Protein AF-A0A940AGG3-F1 (afdb_monomer_lite)

Foldseek 3Di:
DDDDDDPVVPAPVDDPPVLCVQKDFDDPVLVVLLVVLVEEEPPPVSPLEIFGNDDQQDDSPQEHLEYEYHHHAEGGQHQDWQDDPPDIDTFYAENEYEYCEHEHGREAHYCADEHYFEYYHAHEYHENAPDDYDFLQDPLQFQEAAPPDDNVPGRWDQDPDDPSLQIDTDDDPDDVVLSCVSRPPSVDVVVNVVRVVVSHVVDHSYSRDGAYHYHPHYDYDHHYDPRSDHHYDPPPDD

Radius of gyration: 21.22 Å; chains: 1; bounding box: 52×38×60 Å

pLDDT: mean 85.89, std 15.55, range [26.59, 98.75]

Secondary structure (DSSP, 8-state):
-PPP--GGGG---S--GGGGTTEEEPPHHHHHHHHHTT-EESSTT-TTEEEE-STT-B-GGGEES-EEEEEEE---B-S-EEEETTEEEESEEES-EEEEEE--TT-EEEEES-EESEEE-TT-EEEEES-EE--TT--TT-S---TT--GGG---EE-S-SSSTTEE---TT--HHHHHHHHH-TT-HHHHHHHHHHHHHTS--SS---EEE-TT-EEEEES-B-S---B-------

Structure (mmCIF, N/CA/C/O backbone):
data_AF-A0A940AGG3-F1
#
_entry.id   AF-A0A940AGG3-F1
#
loop_
_atom_site.group_PDB
_atom_site.id
_atom_site.type_symbol
_atom_site.label_atom_id
_atom_site.label_alt_id
_atom_site.label_comp_id
_atom_site.label_asym_id
_atom_site.label_entity_id
_atom_site.label_seq_id
_atom_site.pdbx_PDB_ins_code
_atom_site.Cartn_x
_atom_site.Cartn_y
_atom_site.Cartn_z
_atom_site.occupancy
_atom_site.B_iso_or_equiv
_atom_site.auth_seq_id
_atom_site.auth_comp_id
_atom_site.auth_asym_id
_atom_site.auth_atom_id
_atom_site.pdbx_PDB_model_num
ATOM 1 N N . MET A 1 1 ? 23.875 -0.266 1.746 1.00 48.34 1 MET A N 1
ATOM 2 C CA . MET A 1 1 ? 24.500 0.706 2.671 1.00 48.34 1 MET A CA 1
ATOM 3 C C . MET A 1 1 ? 23.374 1.474 3.342 1.00 48.34 1 MET A C 1
ATOM 5 O O . MET A 1 1 ? 22.506 1.939 2.617 1.00 48.34 1 MET A O 1
ATOM 9 N N . VAL A 1 2 ? 23.331 1.537 4.676 1.00 59.72 2 VAL A N 1
ATOM 10 C CA . VAL A 1 2 ? 22.319 2.334 5.396 1.00 59.72 2 VAL A CA 1
ATOM 11 C C . VAL A 1 2 ? 22.693 3.806 5.241 1.00 59.72 2 VAL A C 1
ATOM 13 O O . VAL A 1 2 ? 23.825 4.174 5.557 1.00 59.72 2 VAL A O 1
ATOM 16 N N . LYS A 1 3 ? 21.784 4.621 4.705 1.00 71.38 3 LYS A N 1
ATOM 17 C CA . LYS A 1 3 ? 21.965 6.070 4.568 1.00 71.38 3 LYS A CA 1
ATOM 18 C C . LYS A 1 3 ? 21.291 6.773 5.746 1.00 71.38 3 LYS A C 1
ATOM 20 O O . LYS A 1 3 ? 20.269 6.303 6.237 1.00 71.38 3 LYS A O 1
ATOM 25 N N . ILE A 1 4 ? 21.895 7.861 6.215 1.00 72.12 4 ILE A N 1
ATOM 26 C CA . ILE A 1 4 ? 21.277 8.763 7.191 1.00 72.12 4 ILE A CA 1
ATOM 27 C C . ILE A 1 4 ? 20.653 9.886 6.379 1.00 72.12 4 ILE A C 1
ATOM 29 O O . ILE A 1 4 ? 21.368 10.579 5.658 1.00 72.12 4 ILE A O 1
ATOM 33 N N . GLU A 1 5 ? 19.343 10.037 6.483 1.00 61.88 5 GLU A N 1
ATOM 34 C CA . GLU A 1 5 ? 18.575 11.019 5.722 1.00 61.88 5 GLU A CA 1
ATOM 35 C C . GLU A 1 5 ? 17.645 11.767 6.680 1.00 61.88 5 GLU A C 1
ATOM 37 O O . GLU A 1 5 ? 17.280 11.246 7.742 1.00 61.88 5 GLU A O 1
ATOM 42 N N . SER A 1 6 ? 17.334 13.023 6.359 1.00 53.81 6 SER A N 1
ATOM 43 C CA . SER A 1 6 ? 16.432 13.833 7.173 1.00 53.81 6 SER A CA 1
ATOM 44 C C . SER A 1 6 ? 15.001 13.328 6.977 1.00 53.81 6 SER A C 1
ATOM 46 O O . SER A 1 6 ? 14.620 13.023 5.849 1.00 53.81 6 SER A O 1
ATOM 48 N N . PRO A 1 7 ? 14.150 13.287 8.019 1.00 53.78 7 PRO A N 1
ATOM 49 C CA . PRO A 1 7 ? 12.735 12.939 7.858 1.00 53.78 7 PRO A CA 1
ATOM 50 C C . PRO A 1 7 ? 11.991 13.799 6.819 1.00 53.78 7 PRO A C 1
ATOM 52 O O . PRO A 1 7 ? 11.007 13.350 6.241 1.00 53.78 7 PRO A O 1
ATOM 55 N N . VAL A 1 8 ? 12.480 15.018 6.567 1.00 53.69 8 VAL A N 1
ATOM 56 C CA . VAL A 1 8 ? 11.936 15.971 5.582 1.00 53.69 8 VAL A CA 1
ATOM 57 C C . VAL A 1 8 ? 12.214 15.538 4.135 1.00 53.69 8 VAL A C 1
ATOM 59 O O . VAL A 1 8 ? 11.496 15.928 3.227 1.00 53.69 8 VAL A O 1
ATOM 62 N N . ASP A 1 9 ? 13.214 14.685 3.901 1.00 43.78 9 ASP A N 1
ATOM 63 C CA . ASP A 1 9 ? 13.591 14.248 2.548 1.00 43.78 9 ASP A CA 1
ATOM 64 C C . ASP A 1 9 ? 12.554 13.282 1.928 1.00 43.78 9 ASP A C 1
ATOM 66 O O . ASP A 1 9 ? 12.602 12.987 0.734 1.00 43.78 9 ASP A O 1
ATOM 70 N N . TYR A 1 10 ? 11.591 12.813 2.734 1.00 47.50 10 TYR A N 1
ATOM 71 C CA . TYR A 1 10 ? 10.556 11.839 2.368 1.00 47.50 10 TYR A CA 1
ATOM 72 C C . TYR A 1 10 ? 9.123 12.347 2.542 1.00 47.50 10 TYR A C 1
ATOM 74 O O . TYR A 1 10 ? 8.176 11.591 2.302 1.00 47.50 10 TYR A O 1
ATOM 82 N N . THR A 1 11 ? 8.924 13.598 2.960 1.00 51.69 11 THR A N 1
ATOM 83 C CA . THR A 1 11 ? 7.578 14.162 3.012 1.00 51.69 11 THR A CA 1
ATOM 84 C C . THR A 1 11 ? 7.109 14.420 1.586 1.00 51.69 11 THR A C 1
ATOM 86 O O . THR A 1 11 ? 7.604 15.295 0.881 1.00 51.69 11 THR A O 1
ATOM 89 N N . LEU A 1 12 ? 6.145 13.622 1.121 1.00 54.00 12 LEU A N 1
ATOM 90 C CA . LEU A 1 12 ? 5.366 13.980 -0.057 1.00 54.00 12 LEU A CA 1
ATOM 91 C C . LEU A 1 12 ? 4.541 15.217 0.319 1.00 54.00 12 LEU A C 1
ATOM 93 O O . LEU A 1 12 ? 3.432 15.103 0.833 1.00 54.00 12 LEU A O 1
ATOM 97 N N . ASP A 1 13 ? 5.120 16.398 0.091 1.00 54.81 13 ASP A N 1
ATOM 98 C CA . ASP A 1 13 ? 4.584 17.696 0.526 1.00 54.81 13 ASP A CA 1
ATOM 99 C C . ASP A 1 13 ? 3.221 18.033 -0.102 1.00 54.81 13 ASP A C 1
ATOM 101 O O . ASP A 1 13 ? 2.522 18.942 0.348 1.00 54.81 13 ASP A O 1
ATOM 105 N N . VAL A 1 14 ? 2.813 17.305 -1.147 1.00 68.31 14 VAL A N 1
ATOM 106 C CA . VAL A 1 14 ? 1.545 17.533 -1.838 1.00 68.31 14 VAL A CA 1
ATOM 107 C C . VAL A 1 14 ? 0.818 16.214 -2.059 1.00 68.31 14 VAL A C 1
ATOM 109 O O . VAL A 1 14 ? 1.178 15.419 -2.925 1.00 68.31 14 VAL A O 1
ATOM 112 N N . ILE A 1 15 ? -0.264 16.016 -1.308 1.00 79.81 15 ILE A N 1
ATOM 113 C CA . ILE A 1 15 ? -1.224 14.941 -1.555 1.00 79.81 15 ILE A CA 1
ATOM 114 C C . ILE A 1 15 ? -1.936 15.236 -2.888 1.00 79.81 15 ILE A C 1
ATOM 116 O O . ILE A 1 15 ? -2.549 16.302 -3.023 1.00 79.81 15 ILE A O 1
ATOM 120 N N . PRO A 1 16 ? -1.891 14.328 -3.882 1.00 81.19 16 PRO A N 1
ATOM 121 C CA . PRO A 1 16 ? -2.610 14.516 -5.137 1.00 81.19 16 PRO A CA 1
ATOM 122 C C . PRO A 1 16 ? -4.106 14.767 -4.902 1.00 81.19 16 PRO A C 1
ATOM 124 O O . PRO A 1 16 ? -4.783 13.975 -4.243 1.00 81.19 16 PRO A O 1
ATOM 127 N N . LYS A 1 17 ? -4.638 15.858 -5.471 1.00 85.00 17 LYS A N 1
ATOM 128 C CA . LYS A 1 17 ? -6.032 16.300 -5.258 1.00 85.00 17 LYS A CA 1
ATOM 129 C C . LYS A 1 17 ? -7.072 15.247 -5.642 1.00 85.00 17 LYS A C 1
ATOM 131 O O . LYS A 1 17 ? -8.143 15.202 -5.044 1.00 85.00 17 LYS A O 1
ATOM 136 N N . ASP A 1 18 ? -6.758 14.394 -6.610 1.00 88.69 18 ASP A N 1
ATOM 137 C CA . ASP A 1 18 ? -7.665 13.334 -7.051 1.00 88.69 18 ASP A CA 1
ATOM 138 C C . ASP A 1 18 ? -7.877 12.255 -5.982 1.00 88.69 18 ASP A C 1
ATOM 140 O O . ASP A 1 18 ? -8.959 11.675 -5.910 1.00 88.69 18 ASP A O 1
ATOM 144 N N . LEU A 1 19 ? -6.891 12.021 -5.106 1.00 88.88 19 LEU A N 1
ATOM 145 C CA . LEU A 1 19 ? -6.974 10.998 -4.057 1.00 88.88 19 LEU A CA 1
ATOM 146 C C . LEU A 1 19 ? -7.888 11.407 -2.896 1.00 88.88 19 LEU A C 1
ATOM 148 O O . LEU A 1 19 ? -8.429 10.545 -2.211 1.00 88.88 19 LEU A O 1
ATOM 152 N N . ILE A 1 20 ? -8.079 12.710 -2.682 1.00 92.19 20 ILE A N 1
ATOM 153 C CA . ILE A 1 20 ? -8.927 13.253 -1.607 1.00 92.19 20 ILE A CA 1
ATOM 154 C C . ILE A 1 20 ? -10.359 13.554 -2.071 1.00 92.19 20 ILE A C 1
ATOM 156 O O . ILE A 1 20 ? -11.174 14.073 -1.310 1.00 92.19 20 ILE A O 1
ATOM 160 N N . LYS A 1 21 ? -10.699 13.235 -3.323 1.00 93.62 21 LYS A N 1
ATOM 161 C CA . LYS A 1 21 ? -12.061 13.401 -3.832 1.00 93.62 21 LYS A CA 1
ATOM 162 C C . LYS A 1 21 ? -13.007 12.428 -3.118 1.00 93.62 21 LYS A C 1
ATOM 164 O O . LYS A 1 21 ? -12.772 11.224 -3.123 1.00 93.62 21 LYS A O 1
ATOM 169 N N . GLY A 1 22 ? -14.092 12.945 -2.540 1.00 94.81 22 GLY A N 1
ATOM 170 C CA . GLY A 1 22 ? -15.015 12.135 -1.730 1.00 94.81 22 GLY A CA 1
ATOM 171 C C . GLY A 1 22 ? -14.444 11.761 -0.356 1.00 94.81 22 GLY A C 1
ATOM 172 O O . GLY A 1 22 ? -14.840 10.760 0.239 1.00 94.81 22 GLY A O 1
ATOM 173 N N . LYS A 1 23 ? -13.443 12.513 0.120 1.00 97.00 23 LYS A N 1
ATOM 174 C CA . LYS A 1 23 ? -12.808 12.311 1.421 1.00 97.00 23 LYS A CA 1
ATOM 175 C C . LYS A 1 23 ? -12.944 13.549 2.290 1.00 97.00 23 LYS A C 1
ATOM 177 O O . LYS A 1 23 ? -13.053 14.674 1.805 1.00 97.00 23 LYS A O 1
ATOM 182 N N . ARG A 1 24 ? -12.896 13.324 3.597 1.00 97.06 24 ARG A N 1
ATOM 183 C CA . ARG A 1 24 ? -12.911 14.355 4.635 1.00 97.06 24 ARG A CA 1
ATOM 184 C C . ARG A 1 24 ? -11.834 14.074 5.675 1.00 97.06 24 ARG A C 1
ATOM 186 O O . ARG A 1 24 ? -11.360 12.946 5.798 1.00 97.06 24 ARG A O 1
ATOM 193 N N . HIS A 1 25 ? -11.508 15.091 6.460 1.00 97.19 25 HIS A N 1
ATOM 194 C CA . HIS A 1 25 ? -10.709 14.911 7.666 1.00 97.19 25 HIS A CA 1
ATOM 195 C C . HIS A 1 25 ? -11.484 14.139 8.743 1.00 97.19 25 HIS A C 1
ATOM 197 O O . HIS A 1 25 ? -12.724 14.064 8.729 1.00 97.19 25 HIS A O 1
ATOM 203 N N . LEU A 1 26 ? -10.729 13.578 9.684 1.00 97.81 26 LEU A N 1
ATOM 204 C CA . LEU A 1 26 ? -11.269 12.998 10.907 1.00 97.81 26 LEU A CA 1
ATOM 205 C C . LEU A 1 26 ? -11.978 14.067 11.746 1.00 97.81 26 LEU A C 1
ATOM 207 O O . LEU A 1 26 ? -11.545 15.218 11.821 1.00 97.81 26 LEU A O 1
ATOM 211 N N . LYS A 1 27 ? -13.070 13.675 12.397 1.00 97.50 27 LYS A N 1
ATOM 212 C CA . LYS A 1 27 ? -13.740 14.502 13.404 1.00 97.50 27 LYS A CA 1
ATOM 213 C C . LYS A 1 27 ? -13.060 14.333 14.769 1.00 97.50 27 LYS A C 1
ATOM 215 O O . LYS A 1 27 ? -12.482 13.272 15.016 1.00 97.50 27 LYS A O 1
ATOM 220 N N . PRO A 1 28 ? -13.169 15.309 15.687 1.00 97.69 28 PRO A N 1
ATOM 221 C CA . PRO A 1 28 ? -12.569 15.207 17.019 1.00 97.69 28 PRO A CA 1
ATOM 222 C C . PRO A 1 28 ? -12.963 13.931 17.778 1.00 97.69 28 PRO A C 1
ATOM 224 O O . PRO A 1 28 ? -12.107 13.269 18.359 1.00 97.69 28 PRO A O 1
ATOM 227 N N . GLU A 1 29 ? -14.234 13.531 17.710 1.00 97.75 29 GLU A N 1
ATOM 228 C CA . GLU A 1 29 ? -14.730 12.305 18.341 1.00 97.75 29 GLU A CA 1
ATOM 229 C C . GLU A 1 29 ? -14.156 11.021 17.716 1.00 97.75 29 GLU A C 1
ATOM 231 O O . GLU A 1 29 ? -14.005 10.007 18.393 1.00 97.75 29 GLU A O 1
ATOM 236 N N . GLU A 1 30 ? -13.807 11.048 16.427 1.00 98.19 30 GLU A N 1
ATOM 237 C CA . GLU A 1 30 ? -13.198 9.908 15.737 1.00 98.19 30 GLU A CA 1
ATOM 238 C C . GLU A 1 30 ? -11.729 9.755 16.137 1.00 98.19 30 GLU A C 1
ATOM 240 O O . GLU A 1 30 ? -11.271 8.632 16.349 1.00 98.19 30 GLU A O 1
ATOM 245 N N . ILE A 1 31 ? -11.016 10.876 16.296 1.00 98.31 31 ILE A N 1
ATOM 246 C CA . ILE A 1 31 ? -9.630 10.909 16.784 1.00 98.31 31 ILE A CA 1
ATOM 247 C C . ILE A 1 31 ? -9.557 10.324 18.198 1.00 98.31 31 ILE A C 1
ATOM 249 O O . ILE A 1 31 ? -8.748 9.430 18.439 1.00 98.31 31 ILE A O 1
ATOM 253 N N . GLU A 1 32 ? -10.455 10.730 19.102 1.00 98.31 32 GLU A N 1
ATOM 254 C CA . GLU A 1 32 ? -10.499 10.201 20.474 1.00 98.31 32 GLU A CA 1
ATOM 255 C C . GLU A 1 32 ? -10.666 8.669 20.493 1.00 98.31 32 GLU A C 1
ATOM 257 O O . GLU A 1 32 ? -9.999 7.961 21.254 1.00 98.31 32 GLU A O 1
ATOM 262 N N . VAL A 1 33 ? -11.521 8.122 19.618 1.00 98.62 33 VAL A N 1
ATOM 263 C CA . VAL A 1 33 ? -11.691 6.666 19.481 1.00 98.62 33 VAL A CA 1
ATOM 264 C C . VAL A 1 33 ? -10.410 6.002 18.971 1.00 98.62 33 VAL A C 1
ATOM 266 O O . VAL A 1 33 ? -10.027 4.950 19.489 1.00 98.62 33 VAL A O 1
ATOM 269 N N . LEU A 1 34 ? -9.736 6.592 17.980 1.00 98.62 34 LEU A N 1
ATOM 270 C CA . LEU A 1 34 ? -8.487 6.051 17.441 1.00 98.62 34 LEU A CA 1
ATOM 271 C C . LEU A 1 34 ? -7.379 6.026 18.501 1.00 98.62 34 LEU A C 1
ATOM 273 O O . LEU A 1 34 ? -6.717 4.995 18.648 1.00 98.62 34 LEU A O 1
ATOM 277 N N . GLU A 1 35 ? -7.214 7.099 19.268 1.00 98.12 35 GLU A N 1
ATOM 278 C CA . GLU A 1 35 ? -6.235 7.186 20.358 1.00 98.12 35 GLU A CA 1
ATOM 279 C C . GLU A 1 35 ? -6.548 6.182 21.475 1.00 98.12 35 GLU A C 1
ATOM 281 O O . GLU A 1 35 ? -5.672 5.433 21.915 1.00 98.12 35 GLU A O 1
ATOM 286 N N . LYS A 1 36 ? -7.821 6.072 21.879 1.00 98.50 36 LYS A N 1
ATOM 287 C CA . LYS A 1 36 ? -8.273 5.080 22.869 1.00 98.50 36 LYS A CA 1
ATOM 288 C C . LYS A 1 36 ? -8.032 3.639 22.411 1.00 98.50 36 LYS A C 1
ATOM 290 O O . LYS A 1 36 ? -7.738 2.773 23.236 1.00 98.50 36 LYS A O 1
ATOM 295 N N . ASN A 1 37 ? -8.115 3.383 21.107 1.00 98.44 37 ASN A N 1
ATOM 296 C CA . ASN A 1 37 ? -7.785 2.095 20.492 1.00 98.44 37 ASN A CA 1
ATOM 297 C C . ASN A 1 37 ? -6.267 1.875 20.316 1.00 98.44 37 ASN A C 1
ATOM 299 O O . ASN A 1 37 ? -5.848 0.931 19.635 1.00 98.44 37 ASN A O 1
ATOM 303 N N . LEU A 1 38 ? -5.438 2.715 20.947 1.00 98.50 38 LEU A N 1
ATOM 304 C CA . LEU A 1 38 ? -3.977 2.633 20.968 1.00 98.50 38 LEU A CA 1
ATOM 305 C C . LEU A 1 38 ? -3.352 2.775 19.578 1.00 98.50 38 LEU A C 1
ATOM 307 O O . LEU A 1 38 ? -2.324 2.159 19.277 1.00 98.50 38 LEU A O 1
ATOM 311 N N . ASN A 1 39 ? -3.987 3.575 18.723 1.00 98.44 39 ASN A N 1
ATOM 312 C CA . ASN A 1 39 ? -3.385 4.003 17.472 1.00 98.44 39 ASN A CA 1
ATOM 313 C C . ASN A 1 39 ? -2.536 5.255 17.684 1.00 98.44 39 ASN A C 1
ATOM 315 O O . ASN A 1 39 ? -2.831 6.076 18.548 1.00 98.44 39 ASN A O 1
ATOM 319 N N . HIS A 1 40 ? -1.500 5.394 16.866 1.00 97.25 40 HIS A N 1
ATOM 320 C CA . HIS A 1 40 ? -0.591 6.532 16.893 1.00 97.25 40 HIS A CA 1
ATOM 321 C C . HIS A 1 40 ? -0.401 7.061 15.475 1.00 97.25 40 HIS A C 1
ATOM 323 O O . HIS A 1 40 ? -0.317 6.276 14.529 1.00 97.25 40 HIS A O 1
ATOM 329 N N . ASN A 1 41 ? -0.284 8.374 15.345 1.00 96.00 41 ASN A N 1
ATOM 330 C CA . ASN A 1 41 ? 0.032 9.055 14.098 1.00 96.00 41 ASN A CA 1
ATOM 331 C C . ASN A 1 41 ? 1.273 9.927 14.304 1.00 96.00 41 ASN A C 1
ATOM 333 O O . ASN A 1 41 ? 1.460 10.472 15.393 1.00 96.00 41 ASN A O 1
ATOM 337 N N . ASP A 1 42 ? 2.135 10.018 13.296 1.00 92.62 42 ASP A N 1
ATOM 338 C CA . ASP A 1 42 ? 3.333 10.862 13.346 1.00 92.62 42 ASP A CA 1
ATOM 339 C C . ASP A 1 42 ? 2.992 12.359 13.347 1.00 92.62 42 ASP A C 1
ATOM 341 O O . ASP A 1 42 ? 3.640 13.136 14.047 1.00 92.62 42 ASP A O 1
ATOM 345 N N . ASP A 1 43 ? 1.947 12.745 12.616 1.00 90.94 43 ASP A N 1
ATOM 346 C CA . ASP A 1 43 ? 1.326 14.058 12.669 1.00 90.94 43 ASP A CA 1
ATOM 347 C C . ASP A 1 43 ? 0.360 14.122 13.869 1.00 90.94 43 ASP A C 1
ATOM 349 O O . ASP A 1 43 ? -0.736 13.544 13.824 1.00 90.94 43 ASP A O 1
ATOM 353 N N . PRO A 1 44 ? 0.708 14.860 14.941 1.00 89.44 44 PRO A N 1
ATOM 354 C CA . PRO A 1 44 ? -0.136 14.963 16.128 1.00 89.44 44 PRO A CA 1
ATOM 355 C C . PRO A 1 44 ? -1.467 15.675 15.850 1.00 89.44 44 PRO A C 1
ATOM 357 O O . PRO A 1 44 ? -2.378 15.611 16.670 1.00 89.44 44 PRO A O 1
ATOM 360 N N . THR A 1 45 ? -1.593 16.369 14.714 1.00 92.25 45 THR A N 1
ATOM 361 C CA . THR A 1 45 ? -2.822 17.065 14.318 1.00 92.25 45 THR A CA 1
ATOM 362 C C . THR A 1 45 ? -3.777 16.196 13.504 1.00 92.25 45 THR A C 1
ATOM 364 O O . THR A 1 45 ? -4.908 16.618 13.275 1.00 92.25 45 THR A O 1
ATOM 367 N N . TRP A 1 46 ? -3.351 14.997 13.079 1.00 95.38 46 TRP A N 1
ATOM 368 C CA . TRP A 1 46 ? -4.125 14.086 12.221 1.00 95.38 46 TRP A CA 1
ATOM 369 C C . TRP A 1 46 ? -4.572 14.689 10.874 1.00 95.38 46 TRP A C 1
ATOM 371 O O . TRP A 1 46 ? -5.453 14.147 10.201 1.00 95.38 46 TRP A O 1
ATOM 381 N N . ASN A 1 47 ? -3.955 15.790 10.433 1.00 93.25 47 ASN A N 1
ATOM 382 C CA . ASN A 1 47 ? -4.324 16.474 9.191 1.00 93.25 47 ASN A CA 1
ATOM 383 C C . ASN A 1 47 ? -3.917 15.684 7.939 1.00 93.25 47 ASN A C 1
ATOM 385 O O . ASN A 1 47 ? -4.512 15.852 6.876 1.00 93.25 47 ASN A O 1
ATOM 389 N N . ASN A 1 48 ? -2.936 14.796 8.076 1.00 92.69 48 ASN A N 1
ATOM 390 C CA . ASN A 1 48 ? -2.515 13.823 7.072 1.00 92.69 48 ASN A CA 1
ATOM 391 C C . ASN A 1 48 ? -3.493 12.641 6.875 1.00 92.69 48 ASN A C 1
ATOM 393 O O . ASN A 1 48 ? -3.261 11.814 5.989 1.00 92.69 48 ASN A O 1
ATOM 397 N N . PHE A 1 49 ? -4.561 12.538 7.676 1.00 96.31 49 PHE A N 1
ATOM 398 C CA . PHE A 1 49 ? -5.468 11.392 7.697 1.00 96.31 49 PHE A CA 1
ATOM 399 C C . PHE A 1 49 ? -6.844 11.741 7.109 1.00 96.31 49 PHE A C 1
ATOM 401 O O . PHE A 1 49 ? -7.587 12.577 7.628 1.00 96.31 49 PHE A O 1
ATOM 408 N N . PHE A 1 50 ? -7.207 11.048 6.034 1.00 97.69 50 PHE A N 1
ATOM 409 C CA . PHE A 1 50 ? -8.433 11.256 5.274 1.00 97.69 50 PHE A CA 1
ATOM 410 C C . PHE A 1 50 ? -9.278 9.990 5.265 1.00 97.69 50 PHE A C 1
ATOM 412 O O . PHE A 1 50 ? -8.782 8.881 5.057 1.00 97.69 50 PHE A O 1
ATOM 419 N N . VAL A 1 51 ? -10.579 10.165 5.454 1.00 98.25 51 VAL A N 1
ATOM 420 C CA . VAL A 1 51 ? -11.560 9.079 5.510 1.00 98.25 51 VAL A CA 1
ATOM 421 C C . VAL A 1 51 ? -12.717 9.357 4.569 1.00 98.25 51 VAL A C 1
ATOM 423 O O . VAL A 1 51 ? -12.887 10.475 4.082 1.00 98.25 51 VAL A O 1
ATOM 426 N N . ASP A 1 52 ? -13.511 8.327 4.300 1.00 97.81 52 ASP A N 1
ATOM 427 C CA . ASP A 1 52 ? -14.693 8.430 3.454 1.00 97.81 52 ASP A CA 1
ATOM 428 C C . ASP A 1 52 ? -15.687 9.497 3.953 1.00 97.81 52 ASP A C 1
ATOM 430 O O . ASP A 1 52 ? -15.985 9.580 5.151 1.00 97.81 52 ASP A O 1
ATOM 434 N N . ASP A 1 53 ? -16.183 10.338 3.039 1.00 97.00 53 ASP A N 1
ATOM 435 C CA . ASP A 1 53 ? -17.114 11.425 3.367 1.00 97.00 53 ASP A CA 1
ATOM 436 C C . ASP A 1 53 ? -18.583 10.986 3.455 1.00 97.00 53 ASP A C 1
ATOM 438 O O . ASP A 1 53 ? -19.416 11.741 3.965 1.00 97.00 53 ASP A O 1
ATOM 442 N N . SER A 1 54 ? -18.899 9.761 3.019 1.00 95.94 54 SER A N 1
ATOM 443 C CA . SER A 1 54 ? -20.264 9.248 3.019 1.00 95.94 54 SER A CA 1
ATOM 444 C C . SER A 1 54 ? -20.789 8.950 4.426 1.00 95.94 54 SER A C 1
ATOM 446 O O . SER A 1 54 ? -20.047 8.686 5.381 1.00 95.94 54 SER A O 1
ATOM 448 N N . GLU A 1 55 ? -22.115 8.977 4.565 1.00 92.25 55 GLU A N 1
ATOM 449 C CA . GLU A 1 55 ? -22.781 8.626 5.814 1.00 92.25 55 GLU A CA 1
ATOM 450 C C . GLU A 1 55 ? -22.470 7.169 6.196 1.00 92.25 55 GLU A C 1
ATOM 452 O O . GLU A 1 55 ? -22.646 6.249 5.397 1.00 92.25 55 GLU A O 1
ATOM 457 N N . ASN A 1 56 ? -22.000 6.952 7.429 1.00 90.25 56 ASN A N 1
ATOM 458 C CA . ASN A 1 56 ? -21.538 5.646 7.920 1.00 90.25 56 ASN A CA 1
ATOM 459 C C . ASN A 1 56 ? -20.412 5.014 7.071 1.00 90.25 56 ASN A C 1
ATOM 461 O O . ASN A 1 56 ? -20.228 3.793 7.095 1.00 90.25 56 ASN A O 1
ATOM 465 N N . GLY A 1 57 ? -19.659 5.825 6.318 1.00 95.06 57 GLY A N 1
ATOM 466 C CA . GLY A 1 57 ? -18.515 5.373 5.525 1.00 95.06 57 GLY A CA 1
ATOM 467 C C . GLY A 1 57 ? -17.286 5.021 6.366 1.00 95.06 57 GLY A C 1
ATOM 468 O O . GLY A 1 57 ? -16.438 4.255 5.916 1.00 95.06 57 GLY A O 1
ATOM 469 N N . PHE A 1 58 ? -17.190 5.529 7.596 1.00 98.25 58 PHE A N 1
ATOM 470 C CA . PHE A 1 58 ? -16.027 5.344 8.458 1.00 98.25 58 PHE A CA 1
ATOM 471 C C . PHE A 1 58 ? -16.424 4.990 9.895 1.00 98.25 58 PHE A C 1
ATOM 473 O O . PHE A 1 58 ? -17.112 5.757 10.566 1.00 98.25 58 PHE A O 1
ATOM 480 N N . ASP A 1 59 ? -15.958 3.831 10.359 1.00 98.19 59 ASP A N 1
ATOM 481 C CA . ASP A 1 59 ? -16.081 3.358 11.737 1.00 98.19 59 ASP A CA 1
ATOM 482 C C . ASP A 1 59 ? -14.682 3.255 12.389 1.00 98.19 59 ASP A C 1
ATOM 484 O O . ASP A 1 59 ? -13.963 2.269 12.169 1.00 98.19 59 ASP A O 1
ATOM 488 N N . PRO A 1 60 ? -14.270 4.241 13.215 1.00 98.12 60 PRO A N 1
ATOM 489 C CA . PRO A 1 60 ? -12.956 4.236 13.865 1.00 98.12 60 PRO A CA 1
ATOM 490 C C . PRO A 1 60 ? -12.796 3.101 14.889 1.00 98.12 60 PRO A C 1
ATOM 492 O O . PRO A 1 60 ? -11.671 2.743 15.245 1.00 98.12 60 PRO A O 1
ATOM 495 N N . SER A 1 61 ? -13.893 2.470 15.337 1.00 98.25 61 SER A N 1
ATOM 496 C CA . SER A 1 61 ? -13.842 1.339 16.271 1.00 98.25 61 SER A CA 1
ATOM 497 C C . SER A 1 61 ? -13.238 0.072 15.660 1.00 98.25 61 SER A C 1
ATOM 499 O O . SER A 1 61 ? -13.008 -0.906 16.371 1.00 98.25 61 SER A O 1
ATOM 501 N N . LEU A 1 62 ? -12.957 0.068 14.355 1.00 98.56 62 LEU A N 1
ATOM 502 C CA . LEU A 1 62 ? -12.354 -1.054 13.635 1.00 98.56 62 LEU A CA 1
ATOM 503 C C . LEU A 1 62 ? -10.841 -0.903 13.439 1.00 98.56 62 LEU A C 1
ATOM 505 O O . LEU A 1 62 ? -10.207 -1.800 12.877 1.00 98.56 62 LEU A O 1
ATOM 509 N N . ILE A 1 63 ? -10.248 0.188 13.934 1.00 98.62 63 ILE A N 1
ATOM 510 C CA . ILE A 1 63 ? -8.816 0.471 13.821 1.00 98.62 63 ILE A CA 1
ATOM 511 C C . ILE A 1 63 ? -8.162 0.389 15.204 1.00 98.62 63 ILE A C 1
ATOM 513 O O . ILE A 1 63 ? -8.560 1.116 16.111 1.00 98.62 63 ILE A O 1
ATOM 517 N N . HIS A 1 64 ? -7.182 -0.505 15.385 1.00 98.62 64 HIS A N 1
ATOM 518 C CA . HIS A 1 64 ? -6.546 -0.768 16.691 1.00 98.62 64 HIS A CA 1
ATOM 519 C C . HIS A 1 64 ? -5.042 -1.008 16.602 1.00 98.62 64 HIS A C 1
ATOM 521 O O . HIS A 1 64 ? -4.574 -1.698 15.690 1.00 98.62 64 HIS A O 1
ATOM 527 N N . PHE A 1 65 ? -4.301 -0.581 17.628 1.00 98.56 65 PHE A N 1
ATOM 528 C CA . PHE A 1 65 ? -2.875 -0.884 17.810 1.00 98.56 65 PHE A CA 1
ATOM 529 C C . PHE A 1 65 ? -2.015 -0.602 16.567 1.00 98.56 65 PHE A C 1
ATOM 531 O O . PHE A 1 65 ? -1.126 -1.391 16.244 1.00 98.56 65 PHE A O 1
ATOM 538 N N . SER A 1 66 ? -2.327 0.447 15.812 1.00 98.56 66 SER A N 1
ATOM 539 C CA . SER A 1 66 ? -1.681 0.729 14.528 1.00 98.56 66 SER A CA 1
ATOM 540 C C . SER A 1 66 ? -0.914 2.047 14.552 1.00 98.56 66 SER A C 1
ATOM 542 O O . SER A 1 66 ? -1.212 2.937 15.345 1.00 98.56 66 SER A O 1
ATOM 544 N N . PHE A 1 67 ? 0.101 2.142 13.700 1.00 98.44 67 PHE A N 1
ATOM 545 C CA . PHE A 1 67 ? 0.969 3.310 13.579 1.00 98.44 67 PHE A CA 1
ATOM 546 C C . PHE A 1 67 ? 0.846 3.884 12.174 1.00 98.44 67 PHE A C 1
ATOM 548 O O . PHE A 1 67 ? 0.924 3.136 11.199 1.00 98.44 67 PHE A O 1
ATOM 555 N N . PHE A 1 68 ? 0.674 5.194 12.085 1.00 97.69 68 PHE A N 1
ATOM 556 C CA . PHE A 1 68 ? 0.441 5.916 10.844 1.00 97.69 68 PHE A CA 1
ATOM 557 C C . PHE A 1 68 ? 1.541 6.950 10.611 1.00 97.69 68 PHE A C 1
ATOM 559 O O . PHE A 1 68 ? 1.994 7.588 11.564 1.00 97.69 68 PHE A O 1
ATOM 566 N N . SER A 1 69 ? 1.993 7.068 9.362 1.00 93.56 69 SER A N 1
ATOM 567 C CA . SER A 1 69 ? 2.935 8.104 8.940 1.00 93.56 69 SER A CA 1
ATOM 568 C C . SER A 1 69 ? 2.722 8.572 7.503 1.00 93.56 69 SER A C 1
ATOM 570 O O . SER A 1 69 ? 2.139 7.854 6.686 1.00 93.56 69 SER A O 1
ATOM 572 N N . GLY A 1 70 ? 3.199 9.773 7.169 1.00 90.31 70 GLY A N 1
ATOM 573 C CA . GLY A 1 70 ? 2.922 10.371 5.854 1.00 90.31 70 GLY A CA 1
ATOM 574 C C . GLY A 1 70 ? 1.415 10.558 5.635 1.00 90.31 70 GLY A C 1
ATOM 575 O O . GLY A 1 70 ? 0.678 10.686 6.603 1.00 90.31 70 GLY A O 1
ATOM 576 N N . PHE A 1 71 ? 0.910 10.574 4.399 1.00 92.19 71 PHE A N 1
ATOM 577 C CA . PHE A 1 71 ? -0.548 10.667 4.194 1.00 92.19 71 PHE A CA 1
ATOM 578 C C . PHE A 1 71 ? -1.229 9.295 4.297 1.00 92.19 71 PHE A C 1
ATOM 580 O O . PHE A 1 71 ? -0.729 8.287 3.790 1.00 92.19 71 PHE A O 1
ATOM 587 N N . ILE A 1 72 ? -2.416 9.273 4.900 1.00 96.88 72 ILE A N 1
ATOM 588 C CA . ILE A 1 72 ? -3.263 8.087 5.025 1.00 96.88 72 ILE A CA 1
ATOM 589 C C . ILE A 1 72 ? -4.636 8.422 4.461 1.00 96.88 72 ILE A C 1
ATOM 591 O O . ILE A 1 72 ? -5.317 9.308 4.964 1.00 96.88 72 ILE A O 1
ATOM 595 N N . ILE A 1 73 ? -5.054 7.719 3.413 1.00 97.75 73 ILE A N 1
ATOM 596 C CA . ILE A 1 73 ? -6.339 7.956 2.752 1.00 97.75 73 ILE A CA 1
ATOM 597 C C . ILE A 1 73 ? -7.112 6.648 2.717 1.00 97.75 73 ILE A C 1
ATOM 599 O O . ILE A 1 73 ? -6.748 5.712 2.007 1.00 97.75 73 ILE A O 1
ATOM 603 N N . LEU A 1 74 ? -8.185 6.570 3.492 1.00 98.19 74 LEU A N 1
ATOM 604 C CA . LEU A 1 74 ? -8.954 5.344 3.640 1.00 98.19 74 LEU A CA 1
ATOM 605 C C . LEU A 1 74 ? -10.246 5.387 2.821 1.00 98.19 74 LEU A C 1
ATOM 607 O O . LEU A 1 74 ? -10.980 6.382 2.785 1.00 98.19 74 LEU A O 1
ATOM 611 N N . GLY A 1 75 ? -10.531 4.263 2.171 1.00 97.94 75 GLY A N 1
ATOM 612 C CA . GLY A 1 75 ? -11.857 3.912 1.675 1.00 97.94 75 GLY A CA 1
ATOM 613 C C . GLY A 1 75 ? -12.841 3.668 2.816 1.00 97.94 75 GLY A C 1
ATOM 614 O O . GLY A 1 75 ? -12.574 3.978 3.982 1.00 97.94 75 GLY A O 1
ATOM 615 N N . LYS A 1 76 ? -13.989 3.079 2.493 1.00 98.31 76 LYS A N 1
ATOM 616 C CA . LYS A 1 76 ? -14.987 2.749 3.509 1.00 98.31 76 LYS A CA 1
ATOM 617 C C . LYS A 1 76 ? -14.458 1.734 4.512 1.00 98.31 76 LYS A C 1
ATOM 619 O O . LYS A 1 76 ? -13.965 0.668 4.140 1.00 98.31 76 LYS A O 1
ATOM 624 N N . ILE A 1 77 ? -14.647 2.030 5.792 1.00 97.62 77 ILE A N 1
ATOM 625 C CA . ILE A 1 77 ? -14.367 1.123 6.904 1.00 97.62 77 ILE A CA 1
ATOM 626 C C . ILE A 1 77 ? -15.669 0.895 7.653 1.00 97.62 77 ILE A C 1
ATOM 628 O O . ILE A 1 77 ? -16.191 1.788 8.310 1.00 97.62 77 ILE A O 1
ATOM 632 N N . GLN A 1 78 ? -16.197 -0.318 7.518 1.00 97.25 78 GLN A N 1
ATOM 633 C CA . GLN A 1 78 ? -17.487 -0.722 8.064 1.00 97.25 78 GLN A CA 1
ATOM 634 C C . GLN A 1 78 ? -17.372 -2.103 8.695 1.00 97.25 78 GLN A C 1
ATOM 636 O O . GLN A 1 78 ? -16.531 -2.913 8.297 1.00 97.25 78 GLN A O 1
ATOM 641 N N . LYS A 1 79 ? -18.246 -2.387 9.663 1.00 96.50 79 LYS A N 1
ATOM 642 C CA . LYS A 1 79 ? -18.241 -3.636 10.427 1.00 96.50 79 LYS A CA 1
ATOM 643 C C . LYS A 1 79 ? -18.773 -4.802 9.591 1.00 96.50 79 LYS A C 1
ATOM 645 O O . LYS A 1 79 ? -19.908 -5.245 9.741 1.00 96.50 79 LYS A O 1
ATOM 650 N N . LEU A 1 80 ? -17.923 -5.288 8.697 1.00 96.31 80 LEU A N 1
ATOM 651 C CA . LEU A 1 80 ? -18.154 -6.416 7.805 1.00 96.31 80 LEU A CA 1
ATOM 652 C C . LEU A 1 80 ? -17.021 -7.432 7.952 1.00 96.31 80 LEU A C 1
ATOM 654 O O . LEU A 1 80 ? -15.971 -7.142 8.521 1.00 96.31 80 LEU A O 1
ATOM 658 N N . VAL A 1 81 ? -17.242 -8.644 7.448 1.00 96.62 81 VAL A N 1
ATOM 659 C CA . VAL A 1 81 ? -16.248 -9.721 7.456 1.00 96.62 81 VAL A CA 1
ATOM 660 C C . VAL A 1 81 ? -15.945 -10.115 6.020 1.00 96.62 81 VAL A C 1
ATOM 662 O O . VAL A 1 81 ? -16.843 -10.550 5.299 1.00 96.62 81 VAL A O 1
ATOM 665 N N . LEU A 1 82 ? -14.678 -10.023 5.622 1.00 94.19 82 LEU A N 1
ATOM 666 C CA . LEU A 1 82 ? -14.207 -10.631 4.385 1.00 94.19 82 LEU A CA 1
ATOM 667 C C . LEU A 1 82 ? -13.862 -12.099 4.620 1.00 94.19 82 LEU A C 1
ATOM 669 O O . LEU A 1 82 ? -13.302 -12.482 5.653 1.00 94.19 82 LEU A O 1
ATOM 673 N N . ARG A 1 83 ? -14.186 -12.928 3.627 1.00 91.94 83 ARG A N 1
ATOM 674 C CA . ARG A 1 83 ? -13.901 -14.360 3.636 1.00 91.94 83 ARG A CA 1
ATOM 675 C C . ARG A 1 83 ? -13.073 -14.746 2.418 1.00 91.94 83 ARG A C 1
ATOM 677 O O . ARG A 1 83 ? -13.472 -14.481 1.290 1.00 91.94 83 ARG A O 1
ATOM 684 N N . TYR A 1 84 ? -11.984 -15.468 2.658 1.00 87.31 84 TYR A N 1
ATOM 685 C CA . TYR A 1 84 ? -11.201 -16.142 1.627 1.00 87.31 84 TYR A CA 1
ATOM 686 C C . TYR A 1 84 ? -10.926 -17.587 2.049 1.00 87.31 84 TYR A C 1
ATOM 688 O O . TYR A 1 84 ? -10.161 -17.840 2.983 1.00 87.31 84 TYR A O 1
ATOM 696 N N . ASN A 1 85 ? -11.564 -18.545 1.372 1.00 88.94 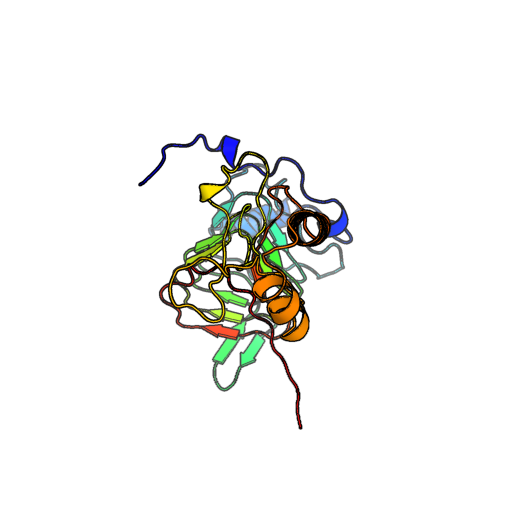85 ASN A N 1
ATOM 697 C CA . ASN A 1 85 ? -11.640 -19.946 1.803 1.00 88.94 85 ASN A CA 1
ATOM 698 C C . ASN A 1 85 ? -12.160 -20.037 3.252 1.00 88.94 85 ASN A C 1
ATOM 700 O O . ASN A 1 85 ? -13.267 -19.570 3.536 1.00 88.94 85 ASN A O 1
ATOM 704 N N . ASP A 1 86 ? -11.371 -20.589 4.172 1.00 88.12 86 ASP A N 1
ATOM 705 C CA . ASP A 1 86 ? -11.720 -20.703 5.594 1.00 88.12 86 ASP A CA 1
ATOM 706 C C . ASP A 1 86 ? -11.238 -19.515 6.439 1.00 88.12 86 ASP A C 1
ATOM 708 O O . ASP A 1 86 ? -11.613 -19.385 7.604 1.00 88.12 86 ASP A O 1
ATOM 712 N N . LEU A 1 87 ? -10.449 -18.606 5.855 1.00 85.38 87 LEU A N 1
ATOM 713 C CA . LEU A 1 87 ? -10.027 -17.378 6.519 1.00 85.38 87 LEU A CA 1
ATOM 714 C C . LEU A 1 87 ? -11.194 -16.388 6.537 1.00 85.38 87 LEU A C 1
ATOM 716 O O . LEU A 1 87 ? -11.696 -15.997 5.484 1.00 85.38 87 LEU A O 1
ATOM 720 N N . LYS A 1 88 ? -11.599 -15.966 7.735 1.00 94.69 88 LYS A N 1
ATOM 721 C CA . LYS A 1 88 ? -12.608 -14.928 7.966 1.00 94.69 88 LYS A CA 1
ATOM 722 C C . LYS A 1 88 ? -11.993 -13.827 8.814 1.00 94.69 88 LYS A C 1
ATOM 724 O O . LYS A 1 88 ? -11.494 -14.105 9.904 1.00 94.69 88 LYS A O 1
ATOM 729 N N . LEU A 1 89 ? -12.011 -12.598 8.316 1.00 95.88 89 LEU A N 1
ATOM 730 C CA . LEU A 1 89 ? -11.428 -11.446 8.995 1.00 95.88 89 LEU A CA 1
ATOM 731 C C . LEU A 1 89 ? -12.379 -10.255 8.913 1.00 95.88 89 LEU A C 1
ATOM 733 O O . LEU A 1 89 ? -12.940 -9.981 7.858 1.00 95.88 89 LEU A O 1
ATOM 737 N N . GLU A 1 90 ? -12.555 -9.560 10.033 1.00 97.00 90 GLU A N 1
ATOM 738 C CA . GLU A 1 90 ? -13.276 -8.288 10.062 1.00 97.00 90 GLU A CA 1
ATOM 739 C C . GLU A 1 90 ? -12.498 -7.213 9.302 1.00 97.00 90 GLU A C 1
ATOM 741 O O . GLU A 1 90 ? -11.279 -7.107 9.478 1.00 97.00 90 GLU A O 1
ATOM 746 N N . CYS A 1 91 ? -13.210 -6.408 8.512 1.00 97.50 91 CYS A N 1
ATOM 747 C CA . CYS A 1 91 ? -12.675 -5.201 7.890 1.00 97.50 91 CYS A CA 1
ATOM 748 C C . CYS A 1 91 ? -12.119 -4.244 8.950 1.00 97.50 91 CYS A C 1
ATOM 750 O O . CYS A 1 91 ? -12.584 -4.210 10.092 1.00 97.50 91 CYS A O 1
ATOM 752 N N . GLY A 1 92 ? -11.123 -3.460 8.551 1.00 98.12 92 GLY A N 1
ATOM 753 C CA . GLY A 1 92 ? -10.407 -2.542 9.428 1.00 98.12 92 GLY A CA 1
ATOM 754 C C . GLY A 1 92 ? -8.911 -2.830 9.488 1.00 98.12 92 GLY A C 1
ATOM 755 O O . GLY A 1 92 ? -8.384 -3.717 8.807 1.00 98.12 92 GLY A O 1
ATOM 756 N N . ILE A 1 93 ? -8.225 -2.046 10.316 1.00 98.75 93 ILE A N 1
ATOM 757 C CA . ILE A 1 93 ? -6.764 -2.032 10.409 1.00 98.75 93 ILE A CA 1
ATOM 758 C C . ILE A 1 93 ? -6.363 -2.416 11.830 1.00 98.75 93 ILE A C 1
ATOM 760 O O . ILE A 1 93 ? -6.777 -1.785 12.797 1.00 98.75 93 ILE A O 1
ATOM 764 N N . ARG A 1 94 ? -5.574 -3.477 11.998 1.00 98.56 94 ARG A N 1
ATOM 765 C CA . ARG A 1 94 ? -5.165 -3.940 13.331 1.00 98.56 94 ARG A CA 1
ATOM 766 C C . ARG A 1 94 ? -3.693 -4.311 13.373 1.00 98.56 94 ARG A C 1
ATOM 768 O O . ARG A 1 94 ? -3.238 -5.085 12.532 1.00 98.56 94 ARG A O 1
ATOM 775 N N . ARG A 1 95 ? -2.972 -3.842 14.397 1.00 98.38 95 ARG A N 1
ATOM 776 C CA . ARG A 1 95 ? -1.557 -4.193 14.644 1.00 98.38 95 ARG A CA 1
ATOM 777 C C . ARG A 1 95 ? -0.684 -4.018 13.404 1.00 98.38 95 ARG A C 1
ATOM 779 O O . ARG A 1 95 ? -0.002 -4.957 12.999 1.00 98.38 95 ARG A O 1
ATOM 786 N N . SER A 1 96 ? -0.789 -2.863 12.755 1.00 98.44 96 SER A N 1
ATOM 787 C CA . SER A 1 96 ? -0.088 -2.613 11.497 1.00 98.44 96 SER A CA 1
ATOM 788 C C . SER A 1 96 ? 0.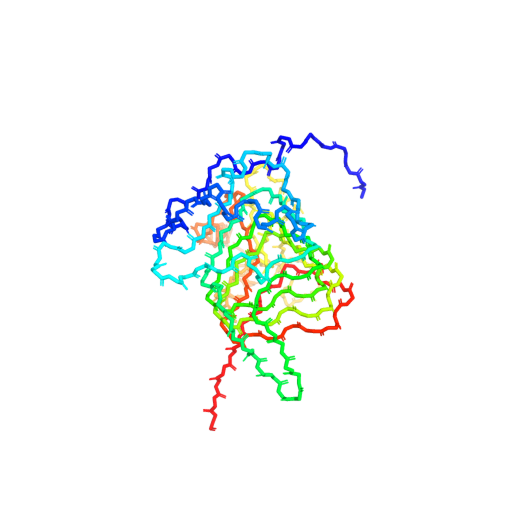566 -1.235 11.474 1.00 98.44 96 SER A C 1
ATOM 790 O O . SER A 1 96 ? 0.062 -0.306 12.103 1.00 98.44 96 SER A O 1
ATOM 792 N N . LYS A 1 97 ? 1.687 -1.102 10.760 1.00 98.00 97 LYS A N 1
ATOM 793 C CA . LYS A 1 97 ? 2.329 0.194 10.502 1.00 98.00 97 LYS A CA 1
ATOM 794 C C . LYS A 1 97 ? 2.127 0.569 9.042 1.00 98.00 97 LYS A C 1
ATOM 796 O O . LYS A 1 97 ? 2.558 -0.178 8.167 1.00 98.00 97 LYS A O 1
ATOM 801 N N . LEU A 1 98 ? 1.446 1.683 8.799 1.00 97.44 98 LEU A N 1
ATOM 802 C CA . LEU A 1 98 ? 1.061 2.153 7.473 1.00 97.44 98 LEU A CA 1
ATOM 803 C C . LEU A 1 98 ? 1.698 3.513 7.210 1.00 97.44 98 LEU A C 1
ATOM 805 O O . LEU A 1 98 ? 1.612 4.405 8.051 1.00 97.44 98 LEU A O 1
ATOM 809 N N . SER A 1 99 ? 2.296 3.667 6.034 1.00 94.62 99 SER A N 1
ATOM 810 C CA . SER A 1 99 ? 2.948 4.897 5.606 1.00 94.62 99 SER A CA 1
ATOM 811 C C . SER A 1 99 ? 2.611 5.221 4.151 1.00 94.62 99 SER A C 1
ATOM 813 O O . SER A 1 99 ? 2.690 4.344 3.291 1.00 94.62 99 SER A O 1
ATOM 815 N N . ASN A 1 100 ? 2.197 6.458 3.860 1.00 92.75 100 ASN A N 1
ATOM 816 C CA . ASN A 1 100 ? 1.871 6.905 2.494 1.00 92.75 100 ASN A CA 1
ATOM 817 C C . ASN A 1 100 ? 0.857 5.992 1.769 1.00 92.75 100 ASN A C 1
ATOM 819 O O . ASN A 1 100 ? 1.069 5.583 0.623 1.00 92.75 100 ASN A O 1
ATOM 823 N N . ILE A 1 101 ? -0.252 5.647 2.430 1.00 95.69 101 ILE A N 1
ATOM 824 C CA . ILE A 1 101 ? -1.215 4.637 1.957 1.00 95.69 101 ILE A CA 1
ATOM 825 C C . ILE A 1 101 ? -2.501 5.260 1.423 1.00 95.69 101 ILE A C 1
ATOM 827 O O . ILE A 1 101 ? -3.049 6.193 2.006 1.00 95.69 101 ILE A O 1
ATOM 831 N N . VAL A 1 102 ? -3.026 4.665 0.347 1.00 96.69 102 VAL A N 1
ATOM 832 C CA . VAL A 1 102 ? -4.428 4.822 -0.069 1.00 96.69 102 VAL A CA 1
ATOM 833 C C . VAL A 1 102 ? -5.085 3.452 -0.099 1.00 96.69 102 VAL A C 1
ATOM 835 O O . VAL A 1 102 ? -4.499 2.506 -0.632 1.00 96.69 102 VAL A O 1
ATOM 838 N N . THR A 1 103 ? -6.304 3.339 0.419 1.00 98.00 103 THR A N 1
ATOM 839 C CA . THR A 1 103 ? -7.100 2.114 0.309 1.00 98.00 103 THR A CA 1
ATOM 840 C C . THR A 1 103 ? -8.412 2.345 -0.424 1.00 98.00 103 THR A C 1
ATOM 842 O O . THR A 1 103 ? -9.039 3.392 -0.274 1.00 98.00 103 THR A O 1
ATOM 845 N N . GLY A 1 104 ? -8.863 1.322 -1.146 1.00 97.31 104 GLY A N 1
ATOM 846 C CA . GLY A 1 104 ? -10.251 1.170 -1.555 1.00 97.31 104 GLY A CA 1
ATOM 847 C C . GLY A 1 104 ? -11.145 0.757 -0.388 1.00 97.31 104 GLY A C 1
ATOM 848 O O . GLY A 1 104 ? -10.750 0.794 0.788 1.00 97.31 104 GLY A O 1
ATOM 849 N N . ASP A 1 105 ? -12.367 0.369 -0.726 1.00 97.88 105 ASP A N 1
ATOM 850 C CA . ASP A 1 105 ? -13.428 0.097 0.233 1.00 97.88 105 ASP A CA 1
ATOM 851 C C . ASP A 1 105 ? -13.280 -1.279 0.892 1.00 97.88 105 ASP A C 1
ATOM 853 O O . ASP A 1 105 ? -12.966 -2.283 0.250 1.00 97.88 105 ASP A O 1
ATOM 857 N N . LEU A 1 106 ? -13.616 -1.348 2.182 1.00 97.56 106 LEU A N 1
ATOM 858 C CA . LEU A 1 106 ? -13.801 -2.589 2.937 1.00 97.56 106 LEU A CA 1
ATOM 859 C C . LEU A 1 106 ? -12.550 -3.476 3.013 1.00 97.56 106 LEU A C 1
ATOM 861 O O . LEU A 1 106 ? -12.652 -4.698 2.944 1.00 97.56 106 LEU A O 1
ATOM 865 N N . CYS A 1 107 ? -11.372 -2.883 3.173 1.00 98.12 107 CYS A N 1
ATOM 866 C CA . CYS A 1 107 ? -10.120 -3.627 3.298 1.00 98.12 107 CYS A CA 1
ATOM 867 C C . CYS A 1 107 ? -9.902 -4.214 4.703 1.00 98.12 107 CYS A C 1
ATOM 869 O O . CYS A 1 107 ? -10.357 -3.685 5.722 1.00 98.12 107 CYS A O 1
ATOM 871 N N . VAL A 1 108 ? -9.145 -5.309 4.750 1.00 98.50 108 VAL A N 1
ATOM 872 C CA . VAL A 1 108 ? -8.617 -5.936 5.965 1.00 98.50 108 VAL A CA 1
ATOM 873 C C . VAL A 1 108 ? -7.101 -5.784 5.947 1.00 98.50 108 VAL A C 1
ATOM 875 O O . VAL A 1 108 ? -6.441 -6.372 5.094 1.00 98.50 108 VAL A O 1
ATOM 878 N N . ILE A 1 109 ? -6.537 -5.051 6.906 1.00 98.44 109 ILE A N 1
ATOM 879 C CA . ILE A 1 109 ? -5.082 -4.926 7.079 1.00 98.44 109 ILE A CA 1
ATOM 880 C C . ILE A 1 109 ? -4.750 -5.339 8.506 1.00 98.44 109 ILE A C 1
ATOM 882 O O . ILE A 1 109 ? -5.021 -4.612 9.461 1.00 98.44 109 ILE A O 1
ATOM 886 N N . ARG A 1 110 ? -4.219 -6.547 8.687 1.00 98.12 110 ARG A N 1
ATOM 887 C CA . ARG A 1 110 ? -4.022 -7.113 10.023 1.00 98.12 110 ARG A CA 1
ATOM 888 C C . ARG A 1 110 ? -2.667 -7.782 10.174 1.00 98.12 110 ARG A C 1
ATOM 890 O O . ARG A 1 110 ? -2.346 -8.705 9.431 1.00 98.12 110 ARG A O 1
ATOM 897 N N . ASN A 1 111 ? -1.941 -7.401 11.223 1.00 97.56 111 ASN A N 1
ATOM 898 C CA . ASN A 1 111 ? -0.579 -7.869 11.484 1.00 97.56 111 ASN A CA 1
ATOM 899 C C . ASN A 1 111 ? 0.335 -7.623 10.268 1.00 97.56 111 ASN A C 1
ATOM 901 O O . ASN A 1 111 ? 1.004 -8.544 9.798 1.00 97.56 111 ASN A O 1
ATOM 905 N N . VAL A 1 112 ? 0.292 -6.409 9.714 1.00 97.44 112 VAL A N 1
ATOM 906 C CA . VAL A 1 112 ? 1.206 -5.974 8.654 1.00 97.44 112 VAL A CA 1
ATOM 907 C C . VAL A 1 112 ? 2.257 -5.070 9.287 1.00 97.44 112 VAL A C 1
ATOM 909 O O . VAL A 1 112 ? 1.986 -3.905 9.576 1.00 97.44 112 VAL A O 1
ATOM 912 N N . TYR A 1 113 ? 3.432 -5.625 9.588 1.00 95.12 113 TYR A N 1
ATOM 913 C CA . TYR A 1 113 ? 4.418 -4.942 10.433 1.00 95.12 113 TYR A CA 1
ATOM 914 C C . TYR A 1 113 ? 5.039 -3.709 9.769 1.00 95.12 113 TYR A C 1
ATOM 916 O O . TYR A 1 113 ? 5.428 -2.785 10.483 1.00 95.12 113 TYR A O 1
ATOM 924 N N . TYR A 1 114 ? 5.071 -3.657 8.437 1.00 94.38 114 TYR A N 1
ATOM 925 C CA . TYR A 1 114 ? 5.461 -2.476 7.674 1.00 94.38 114 TYR A CA 1
ATOM 926 C C . TYR A 1 114 ? 4.789 -2.479 6.294 1.00 94.38 114 TYR A C 1
ATOM 928 O O . TYR A 1 114 ? 5.015 -3.397 5.506 1.00 94.38 114 TYR A O 1
ATOM 936 N N . LEU A 1 115 ? 3.944 -1.480 6.026 1.00 95.25 115 LEU A N 1
ATOM 937 C CA . LEU A 1 115 ? 3.305 -1.228 4.733 1.00 95.25 115 LEU A CA 1
ATOM 938 C C . LEU A 1 115 ? 3.564 0.223 4.318 1.00 95.25 115 LEU A C 1
ATOM 940 O O . LEU A 1 115 ? 3.028 1.133 4.950 1.00 95.25 115 LEU A O 1
ATOM 944 N N . ASP A 1 116 ? 4.354 0.439 3.270 1.00 92.88 116 ASP A N 1
ATOM 945 C CA . ASP A 1 116 ? 4.753 1.780 2.828 1.00 92.88 116 ASP A CA 1
ATOM 946 C C . ASP A 1 116 ? 4.562 1.996 1.324 1.00 92.88 116 ASP A C 1
ATOM 948 O O . ASP A 1 116 ? 4.984 1.172 0.512 1.00 92.88 116 ASP A O 1
ATOM 952 N N . ASN A 1 117 ? 3.952 3.131 0.974 1.00 90.94 117 ASN A N 1
ATOM 953 C CA . ASN A 1 117 ? 3.790 3.630 -0.391 1.00 90.94 117 ASN A CA 1
ATOM 954 C C . ASN A 1 117 ? 3.032 2.673 -1.337 1.00 90.94 117 ASN A C 1
ATOM 956 O O . ASN A 1 117 ? 3.479 2.330 -2.433 1.00 90.94 117 ASN A O 1
ATOM 960 N N . TYR A 1 118 ? 1.841 2.251 -0.903 1.00 93.12 118 TYR A N 1
ATOM 961 C CA . TYR A 1 118 ? 0.926 1.409 -1.677 1.00 93.12 118 TYR A CA 1
ATOM 962 C C . TYR A 1 118 ? -0.442 2.064 -1.907 1.00 93.12 118 TYR A C 1
ATOM 964 O O . TYR A 1 118 ? -0.932 2.893 -1.128 1.00 93.12 118 TYR A O 1
ATOM 972 N N . ARG A 1 119 ? -1.084 1.634 -2.994 1.00 94.50 119 ARG A N 1
ATOM 973 C CA . ARG A 1 119 ? -2.476 1.901 -3.354 1.00 94.50 119 ARG A CA 1
ATOM 974 C C . ARG A 1 119 ? -3.221 0.577 -3.425 1.00 94.50 119 ARG A C 1
ATOM 976 O O . ARG A 1 119 ? -2.910 -0.272 -4.258 1.00 94.50 119 ARG A O 1
ATOM 983 N N . LEU A 1 120 ? -4.173 0.387 -2.524 1.00 96.50 120 LEU A N 1
ATOM 984 C CA . LEU A 1 120 ? -5.008 -0.807 -2.466 1.00 96.50 120 LEU A CA 1
ATOM 985 C C . LEU A 1 120 ? -6.339 -0.534 -3.162 1.00 96.50 120 LEU A C 1
ATOM 987 O O . LEU A 1 120 ? -6.918 0.533 -2.983 1.00 96.50 120 LEU A O 1
ATOM 991 N N . GLY A 1 121 ? -6.840 -1.523 -3.892 1.00 96.88 121 GLY A N 1
ATOM 992 C CA . GLY A 1 121 ? -8.212 -1.578 -4.377 1.00 96.88 121 GLY A CA 1
ATOM 993 C C . GLY A 1 121 ? -9.207 -1.970 -3.283 1.00 96.88 121 GLY A C 1
ATOM 994 O O . GLY A 1 121 ? -8.901 -1.935 -2.091 1.00 96.88 121 GLY A O 1
ATOM 995 N N . ASP A 1 122 ? -10.403 -2.370 -3.699 1.00 97.38 122 ASP A N 1
ATOM 996 C CA . ASP A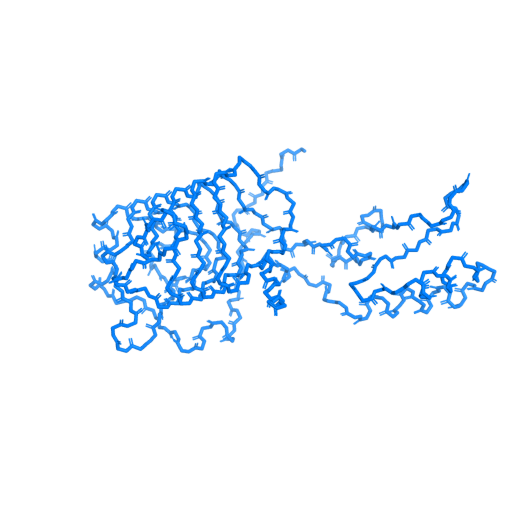 1 122 ? -11.493 -2.764 -2.808 1.00 97.38 122 ASP A CA 1
ATOM 997 C C . ASP A 1 122 ? -11.355 -4.209 -2.319 1.00 97.38 122 ASP A C 1
ATOM 999 O O . ASP A 1 122 ? -10.897 -5.094 -3.048 1.00 97.38 122 ASP A O 1
ATOM 1003 N N . ARG A 1 123 ? -11.869 -4.477 -1.113 1.00 97.06 123 ARG A N 1
ATOM 1004 C CA . ARG A 1 123 ? -12.006 -5.822 -0.522 1.00 97.06 123 ARG A CA 1
ATOM 1005 C C . ARG A 1 123 ? -10.686 -6.599 -0.489 1.00 97.06 123 ARG A C 1
ATOM 1007 O O . ARG A 1 123 ? -10.656 -7.818 -0.670 1.00 97.06 123 ARG A O 1
ATOM 1014 N N . VAL A 1 124 ? -9.586 -5.889 -0.256 1.00 97.19 124 VAL A N 1
ATOM 1015 C CA . VAL A 1 124 ? -8.250 -6.478 -0.133 1.00 97.19 124 VAL A CA 1
ATOM 1016 C C . VAL A 1 124 ? -8.068 -7.073 1.263 1.00 97.19 124 VAL A C 1
ATOM 1018 O O . VAL A 1 124 ? -8.451 -6.463 2.262 1.00 97.19 124 VAL A O 1
ATOM 1021 N N . ILE A 1 125 ? -7.445 -8.252 1.342 1.00 96.94 125 ILE A N 1
ATOM 1022 C CA . ILE A 1 125 ? -7.001 -8.856 2.604 1.00 96.94 125 ILE A CA 1
ATOM 1023 C C . ILE A 1 125 ? -5.474 -8.888 2.639 1.00 96.94 125 ILE A C 1
ATOM 1025 O O . ILE A 1 125 ? -4.856 -9.672 1.921 1.00 96.94 125 ILE A O 1
ATOM 1029 N N . LEU A 1 126 ? -4.884 -8.103 3.537 1.00 97.00 126 LEU A N 1
ATOM 1030 C CA . LEU A 1 126 ? -3.484 -8.192 3.940 1.00 97.00 126 LEU A CA 1
ATOM 1031 C C . LEU A 1 126 ? -3.409 -8.763 5.356 1.00 97.00 126 LEU A C 1
ATOM 1033 O O . LEU A 1 126 ? -3.898 -8.154 6.312 1.00 97.00 126 LEU A O 1
ATOM 1037 N N . PHE A 1 127 ? -2.829 -9.955 5.500 1.00 96.12 127 PHE A N 1
ATOM 1038 C CA . PHE A 1 127 ? -2.814 -10.663 6.779 1.00 96.12 127 PHE A CA 1
ATOM 1039 C C . PHE A 1 127 ? -1.473 -11.327 7.082 1.00 96.12 127 PHE A C 1
ATOM 1041 O O . PHE A 1 127 ? -1.065 -12.241 6.373 1.00 96.12 127 PHE A O 1
ATOM 1048 N N . ASN A 1 128 ? -0.847 -10.960 8.202 1.00 95.31 128 ASN A N 1
ATOM 1049 C CA . ASN A 1 128 ? 0.406 -11.565 8.664 1.00 95.31 128 ASN A CA 1
ATOM 1050 C C . ASN A 1 128 ? 1.540 -11.401 7.633 1.00 95.31 128 ASN A C 1
ATOM 1052 O O . ASN A 1 128 ? 1.951 -12.355 6.966 1.00 95.31 128 ASN A O 1
ATOM 1056 N N . ILE A 1 129 ? 1.985 -10.156 7.468 1.00 94.44 129 ILE A N 1
ATOM 1057 C CA . ILE A 1 129 ? 3.014 -9.760 6.505 1.00 94.44 129 ILE A CA 1
ATOM 1058 C C . ILE A 1 129 ? 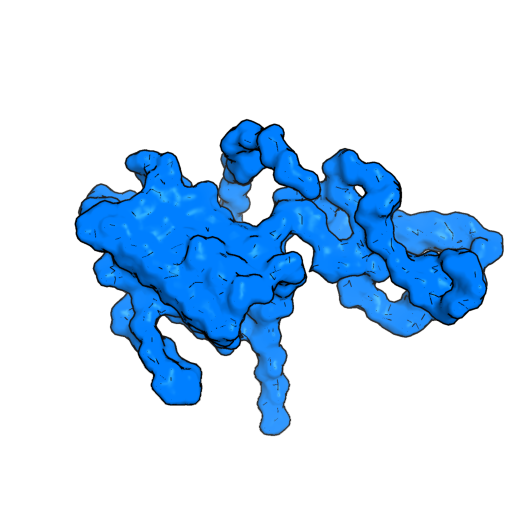4.065 -8.937 7.246 1.00 94.44 129 ILE A C 1
ATOM 1060 O O . ILE A 1 129 ? 3.708 -7.970 7.917 1.00 94.44 129 ILE A O 1
ATOM 1064 N N . ASN A 1 130 ? 5.348 -9.291 7.142 1.00 92.56 130 ASN A N 1
ATOM 1065 C CA . ASN A 1 130 ? 6.364 -8.501 7.844 1.00 92.56 130 ASN A CA 1
ATOM 1066 C C . ASN A 1 130 ? 6.668 -7.184 7.135 1.00 92.56 130 ASN A C 1
ATOM 1068 O O . ASN A 1 130 ? 6.794 -6.158 7.794 1.00 92.56 130 ASN A O 1
ATOM 1072 N N . GLU A 1 131 ? 6.782 -7.210 5.810 1.00 90.62 131 GLU A N 1
ATOM 1073 C CA . GLU A 1 131 ? 7.192 -6.042 5.042 1.00 90.62 131 GLU A CA 1
ATOM 1074 C C . GLU A 1 131 ? 6.580 -6.037 3.638 1.00 90.62 131 GLU A C 1
ATOM 1076 O O . GLU A 1 131 ? 6.669 -7.021 2.893 1.00 90.62 131 GLU A O 1
ATOM 1081 N N . MET A 1 132 ? 5.985 -4.897 3.293 1.00 89.88 132 MET A N 1
ATOM 1082 C CA . MET A 1 132 ? 5.610 -4.476 1.949 1.00 89.88 132 MET A CA 1
ATOM 1083 C C . MET A 1 132 ? 5.987 -3.007 1.795 1.00 89.88 132 MET A C 1
ATOM 1085 O O . MET A 1 132 ? 5.366 -2.137 2.400 1.00 89.88 132 MET A O 1
ATOM 1089 N N . SER A 1 133 ? 6.990 -2.724 0.982 1.00 88.31 133 SER A N 1
ATOM 1090 C CA . SER A 1 133 ? 7.450 -1.364 0.711 1.00 88.31 133 SER A CA 1
ATOM 1091 C C . SER A 1 133 ? 7.637 -1.188 -0.792 1.00 88.31 133 SER A C 1
ATOM 1093 O O . SER A 1 133 ? 7.898 -2.153 -1.511 1.00 88.31 133 SER A O 1
ATOM 1095 N N . CYS A 1 134 ? 7.394 0.023 -1.283 1.00 84.88 134 CYS A N 1
ATOM 1096 C CA . CYS A 1 134 ? 7.651 0.398 -2.669 1.00 84.88 134 CYS A CA 1
ATOM 1097 C C . CYS A 1 134 ? 8.373 1.735 -2.671 1.00 84.88 134 CYS A C 1
ATOM 1099 O O . CYS A 1 134 ? 7.900 2.699 -2.067 1.00 84.88 134 CYS A O 1
ATOM 1101 N N . THR A 1 135 ? 9.499 1.838 -3.365 1.00 83.50 135 THR A N 1
ATOM 1102 C CA . THR A 1 135 ? 10.201 3.122 -3.409 1.00 83.50 135 THR A CA 1
ATOM 1103 C C . THR A 1 135 ? 9.496 4.098 -4.354 1.00 83.50 135 THR A C 1
ATOM 1105 O O . THR A 1 135 ? 8.885 3.713 -5.351 1.00 83.50 135 THR A O 1
ATOM 1108 N N . ASN A 1 136 ? 9.596 5.395 -4.064 1.00 77.94 136 ASN A N 1
ATOM 1109 C CA . ASN A 1 136 ? 9.034 6.458 -4.909 1.00 77.94 136 ASN A CA 1
ATOM 1110 C C . ASN A 1 136 ? 9.727 6.594 -6.282 1.00 77.94 136 ASN A C 1
ATOM 1112 O O . ASN A 1 136 ? 9.200 7.237 -7.189 1.00 77.94 136 ASN A O 1
ATOM 1116 N N . HIS A 1 137 ? 10.898 5.973 -6.432 1.00 78.00 137 HIS A N 1
ATOM 1117 C CA . HIS A 1 137 ? 11.697 5.892 -7.652 1.00 78.00 137 HIS A CA 1
ATOM 1118 C C . HIS A 1 137 ? 11.672 4.496 -8.283 1.00 78.00 137 HIS A C 1
ATOM 1120 O O . HIS A 1 137 ? 12.469 4.222 -9.184 1.00 78.00 137 HIS A O 1
ATOM 1126 N N . ALA A 1 138 ? 10.785 3.607 -7.825 1.00 80.19 138 ALA A N 1
ATOM 1127 C CA . ALA A 1 138 ? 10.613 2.298 -8.427 1.00 80.19 138 ALA A CA 1
ATOM 1128 C C . ALA A 1 138 ? 10.381 2.427 -9.942 1.00 80.19 138 ALA A C 1
ATOM 1130 O O . ALA A 1 138 ? 9.751 3.362 -10.438 1.00 80.19 138 ALA A O 1
ATOM 1131 N N . LYS A 1 139 ? 10.930 1.480 -10.704 1.00 78.94 139 LYS A N 1
ATOM 1132 C CA . LYS A 1 139 ? 10.799 1.443 -12.173 1.00 78.94 139 LYS A CA 1
ATOM 1133 C C . LYS A 1 139 ? 9.997 0.240 -12.647 1.00 78.94 139 LYS A C 1
ATOM 1135 O O . LYS A 1 139 ? 9.675 0.162 -13.829 1.00 78.94 139 LYS A O 1
ATOM 1140 N N . PHE A 1 140 ? 9.713 -0.707 -11.746 1.00 80.81 140 PHE A N 1
ATOM 1141 C CA . PHE A 1 140 ? 9.034 -1.973 -12.039 1.00 80.81 140 PHE A CA 1
ATOM 1142 C C . PHE A 1 140 ? 9.646 -2.725 -13.235 1.00 80.81 140 PHE A C 1
ATOM 1144 O O . PHE A 1 140 ? 8.943 -3.307 -14.055 1.00 80.81 140 PHE A O 1
ATOM 1151 N N . GLY A 1 141 ? 10.977 -2.672 -13.362 1.00 74.88 141 GLY A N 1
ATOM 1152 C CA . GLY A 1 141 ? 11.714 -3.307 -14.457 1.00 74.88 141 GLY A CA 1
ATOM 1153 C C . GLY A 1 141 ? 11.755 -2.518 -15.769 1.00 74.88 141 GLY A C 1
ATOM 1154 O O . GLY A 1 141 ? 12.408 -2.982 -16.696 1.00 74.88 141 GLY A O 1
ATOM 1155 N N . ASN A 1 142 ? 11.131 -1.337 -15.861 1.00 82.00 142 ASN A N 1
ATOM 1156 C CA . ASN A 1 142 ? 11.249 -0.460 -17.029 1.00 82.00 142 ASN A CA 1
ATOM 1157 C C . ASN A 1 142 ? 12.641 0.194 -17.106 1.00 82.00 142 ASN A C 1
ATOM 1159 O O . ASN A 1 142 ? 13.213 0.618 -16.100 1.00 82.00 142 ASN A O 1
ATOM 1163 N N . GLY A 1 143 ? 13.169 0.334 -18.322 1.00 81.56 143 GLY A N 1
ATOM 1164 C CA . GLY A 1 143 ? 14.495 0.882 -18.626 1.00 81.56 143 GLY A CA 1
ATOM 1165 C C . GLY A 1 143 ? 14.557 2.409 -18.616 1.00 81.56 143 GLY A C 1
ATOM 1166 O O . GLY A 1 143 ? 15.282 3.006 -19.412 1.00 81.56 143 GLY A O 1
ATOM 1167 N N . ILE A 1 144 ? 13.768 3.045 -17.754 1.00 83.94 144 ILE A N 1
ATOM 1168 C CA . ILE A 1 144 ? 13.671 4.502 -17.631 1.00 83.94 144 ILE A CA 1
ATOM 1169 C C . ILE A 1 144 ? 14.605 5.024 -16.533 1.00 83.94 144 ILE A C 1
ATOM 1171 O O . ILE A 1 144 ? 15.081 4.269 -15.679 1.00 83.94 144 ILE A O 1
ATOM 1175 N N . LEU A 1 145 ? 14.865 6.328 -16.539 1.00 84.69 145 LEU A N 1
ATOM 1176 C CA . LEU A 1 145 ? 15.540 7.014 -15.440 1.00 84.69 145 LEU A CA 1
ATOM 1177 C C . LEU A 1 145 ? 14.570 7.949 -14.733 1.00 84.69 145 LEU A C 1
ATOM 1179 O O . LEU A 1 145 ? 13.775 8.639 -15.371 1.00 84.69 145 LEU A O 1
ATOM 1183 N N . LYS A 1 146 ? 14.671 7.986 -13.409 1.00 83.25 146 LYS A N 1
ATOM 1184 C CA . LYS A 1 146 ? 14.073 9.034 -12.594 1.00 83.25 146 LYS A CA 1
ATOM 1185 C C . LYS A 1 146 ? 14.994 10.251 -12.574 1.00 83.25 146 LYS A C 1
ATOM 1187 O O . LYS A 1 146 ? 16.194 10.173 -12.847 1.00 83.25 146 LYS A O 1
ATOM 1192 N N . LYS A 1 147 ? 14.415 11.413 -12.299 1.00 80.06 147 LYS A N 1
ATOM 1193 C CA . LYS A 1 147 ? 15.109 12.699 -12.330 1.00 80.06 147 LYS A CA 1
ATOM 1194 C C . LYS A 1 147 ? 16.327 12.693 -11.402 1.00 80.06 147 LYS A C 1
ATOM 1196 O O . LYS A 1 147 ? 16.206 12.458 -10.206 1.00 80.06 147 LYS A O 1
ATOM 1201 N N . GLY A 1 148 ? 17.496 13.001 -11.961 1.00 80.25 148 GLY A N 1
ATOM 1202 C CA . GLY A 1 148 ? 18.756 13.063 -11.215 1.00 80.25 148 GLY A CA 1
ATOM 1203 C C . GLY A 1 148 ? 19.470 11.720 -11.036 1.00 80.25 148 GLY A C 1
ATOM 1204 O O . GLY A 1 148 ? 20.552 11.702 -10.453 1.00 80.25 148 GLY A O 1
ATOM 1205 N N . GLU A 1 149 ? 18.923 10.613 -11.546 1.00 81.75 149 GLU A N 1
ATOM 1206 C CA . GLU A 1 149 ? 19.641 9.339 -11.553 1.00 81.75 149 GLU A CA 1
ATOM 1207 C C . GLU A 1 149 ? 20.749 9.312 -12.619 1.00 81.75 149 GLU A C 1
ATOM 1209 O O . GLU A 1 149 ? 20.545 9.793 -13.739 1.00 81.75 149 GLU A O 1
ATOM 1214 N N . PRO A 1 150 ? 21.917 8.721 -12.311 1.00 85.06 150 PRO A N 1
ATOM 1215 C CA . PRO A 1 150 ? 22.959 8.495 -13.301 1.00 85.06 150 PRO A CA 1
ATOM 1216 C C . PRO A 1 150 ? 22.559 7.385 -14.287 1.00 85.06 150 PRO A C 1
ATOM 1218 O O . PRO A 1 150 ? 21.821 6.459 -13.950 1.00 85.06 150 PRO A O 1
ATOM 1221 N N . GLU A 1 151 ? 23.103 7.435 -15.506 1.00 85.50 151 GLU A N 1
ATOM 1222 C CA . GLU A 1 151 ? 22.810 6.468 -16.581 1.00 85.50 151 GLU A CA 1
ATOM 1223 C C . GLU A 1 151 ? 23.155 5.013 -16.199 1.00 85.50 151 GLU A C 1
ATOM 1225 O O . GLU A 1 151 ? 22.539 4.072 -16.694 1.00 85.50 151 GLU A O 1
ATOM 1230 N N . GLU A 1 152 ? 24.082 4.813 -15.259 1.00 85.19 152 GLU A N 1
ATOM 1231 C CA . GLU A 1 152 ? 24.427 3.499 -14.696 1.00 85.19 152 GLU A CA 1
ATOM 1232 C C . GLU A 1 152 ? 23.275 2.823 -13.929 1.00 85.19 152 GLU A C 1
ATOM 1234 O O . GLU A 1 152 ? 23.262 1.601 -13.809 1.00 85.19 152 GLU A O 1
ATOM 1239 N N . HIS A 1 153 ? 22.278 3.582 -13.456 1.00 83.12 153 HIS A N 1
ATOM 1240 C CA . HIS A 1 153 ? 21.069 3.043 -12.816 1.00 83.12 153 HIS A CA 1
ATOM 1241 C C . HIS A 1 153 ? 19.991 2.623 -13.826 1.00 83.12 153 HIS A C 1
ATOM 1243 O O . HIS A 1 153 ? 18.885 2.219 -13.437 1.00 83.12 153 HIS A O 1
ATOM 1249 N N . ARG A 1 154 ? 20.256 2.749 -15.131 1.00 87.50 154 ARG A N 1
ATOM 1250 C CA . ARG A 1 154 ? 19.317 2.315 -16.158 1.00 87.50 154 ARG A CA 1
ATOM 1251 C C . ARG A 1 154 ? 19.309 0.799 -16.264 1.00 87.50 154 ARG A C 1
ATOM 1253 O O . ARG A 1 154 ? 20.343 0.157 -16.435 1.00 87.50 154 ARG A O 1
ATOM 1260 N N . ILE A 1 155 ? 18.110 0.234 -16.235 1.00 86.44 155 ILE A N 1
ATOM 1261 C CA . ILE A 1 155 ? 17.910 -1.194 -16.443 1.00 86.44 155 ILE A CA 1
ATOM 1262 C C . ILE A 1 155 ? 17.936 -1.473 -17.945 1.00 86.44 155 ILE A C 1
ATOM 1264 O O . ILE A 1 155 ? 17.158 -0.913 -18.714 1.00 86.44 155 ILE A O 1
ATOM 1268 N N . TRP A 1 156 ? 18.824 -2.375 -18.345 1.00 87.12 156 TRP A N 1
ATOM 1269 C CA . TRP A 1 156 ? 18.913 -2.905 -19.697 1.00 87.12 156 TRP A CA 1
ATOM 1270 C C . TRP A 1 156 ? 18.679 -4.412 -19.654 1.00 87.12 156 TRP A C 1
ATOM 1272 O O . TRP A 1 156 ? 19.181 -5.086 -18.756 1.00 87.12 156 TRP A O 1
ATOM 1282 N N . ILE A 1 157 ? 17.977 -4.957 -20.647 1.00 87.62 157 ILE A N 1
ATOM 1283 C CA . ILE A 1 157 ? 17.870 -6.411 -20.837 1.00 87.62 157 ILE A CA 1
ATOM 1284 C C . ILE A 1 157 ? 18.729 -6.832 -22.021 1.00 87.62 157 ILE A C 1
ATOM 1286 O O . ILE A 1 157 ? 18.623 -6.267 -23.110 1.00 87.62 157 ILE A O 1
ATOM 1290 N N . GLY A 1 158 ? 19.574 -7.841 -21.819 1.00 84.38 158 GLY A N 1
ATOM 1291 C CA . GLY A 1 158 ? 20.318 -8.484 -22.898 1.00 84.38 158 GLY A CA 1
ATOM 1292 C C . GLY A 1 158 ? 19.420 -9.443 -23.678 1.00 84.38 158 GLY A C 1
ATOM 1293 O O . GLY A 1 158 ? 18.838 -10.351 -23.090 1.00 84.38 158 GLY A O 1
ATOM 1294 N N . VAL A 1 159 ? 19.328 -9.272 -24.998 1.00 80.56 159 VAL A N 1
ATOM 1295 C CA . VAL A 1 159 ? 18.556 -10.154 -25.889 1.00 80.56 159 VAL A CA 1
ATOM 1296 C C . VAL A 1 159 ? 19.506 -10.820 -26.885 1.00 80.56 159 VAL A C 1
ATOM 1298 O O . VAL A 1 159 ? 20.380 -10.151 -27.433 1.00 80.56 159 VAL A O 1
ATOM 1301 N N . ALA A 1 160 ? 19.343 -12.134 -27.106 1.00 69.25 160 ALA A N 1
ATOM 1302 C CA . ALA A 1 160 ? 20.192 -12.950 -27.990 1.00 69.25 160 ALA A CA 1
ATOM 1303 C C . ALA A 1 160 ? 21.697 -12.759 -27.702 1.00 69.25 160 ALA A C 1
ATOM 1305 O O . ALA A 1 160 ? 22.448 -12.246 -28.537 1.00 69.25 160 ALA A O 1
ATOM 1306 N N . ASN A 1 161 ? 22.101 -13.089 -26.470 1.00 62.19 161 ASN A N 1
ATOM 1307 C CA . ASN A 1 161 ? 23.348 -12.609 -25.887 1.00 62.19 161 ASN A CA 1
ATOM 1308 C C . ASN A 1 161 ? 24.541 -13.569 -26.080 1.00 62.19 161 ASN A C 1
ATOM 1310 O O . ASN A 1 161 ? 24.510 -14.689 -25.577 1.00 62.19 161 ASN A O 1
ATOM 1314 N N . GLU A 1 162 ? 25.603 -13.074 -26.730 1.00 63.47 162 GLU A N 1
ATOM 1315 C CA . GLU A 1 162 ? 26.960 -13.659 -26.747 1.00 63.47 162 GLU A CA 1
ATOM 1316 C C . GLU A 1 162 ? 28.052 -12.664 -26.277 1.00 63.47 162 GLU A C 1
ATOM 1318 O O . GLU A 1 162 ? 29.134 -13.117 -25.937 1.00 63.47 162 GLU A O 1
ATOM 1323 N N . ASN A 1 163 ? 27.795 -11.338 -26.224 1.00 64.00 163 ASN A N 1
ATOM 1324 C CA . ASN A 1 163 ? 28.788 -10.285 -25.883 1.00 64.00 163 ASN A CA 1
ATOM 1325 C C . ASN A 1 163 ? 28.169 -8.932 -25.411 1.00 64.00 163 ASN A C 1
ATOM 1327 O O . ASN A 1 163 ? 28.739 -7.869 -25.634 1.00 64.00 163 ASN A O 1
ATOM 1331 N N . GLU A 1 164 ? 26.959 -8.919 -24.840 1.00 64.81 164 GLU A N 1
ATOM 1332 C CA . GLU A 1 164 ? 26.229 -7.738 -24.304 1.00 64.81 164 GLU A CA 1
ATOM 1333 C C . GLU A 1 164 ? 25.896 -6.591 -25.290 1.00 64.81 164 GLU A C 1
ATOM 1335 O O . GLU A 1 164 ? 25.145 -5.669 -24.962 1.00 64.81 164 GLU A O 1
ATOM 1340 N N . GLY A 1 165 ? 26.351 -6.663 -26.544 1.00 71.75 165 GLY A N 1
ATOM 1341 C CA . GLY A 1 165 ? 26.168 -5.616 -27.557 1.00 71.75 165 GLY A CA 1
ATOM 1342 C C . GLY A 1 165 ? 24.739 -5.425 -28.083 1.00 71.75 165 GLY A C 1
ATOM 1343 O O . GLY A 1 165 ? 24.502 -4.479 -28.833 1.00 71.75 165 GLY A O 1
ATOM 1344 N N . ARG A 1 166 ? 23.786 -6.288 -27.701 1.00 83.94 166 ARG A N 1
ATOM 1345 C CA . ARG A 1 166 ? 22.376 -6.282 -28.157 1.00 83.94 166 ARG A CA 1
ATOM 1346 C C . ARG A 1 166 ? 21.373 -5.983 -27.042 1.00 83.94 166 ARG A C 1
ATOM 1348 O O . ARG A 1 166 ? 20.219 -6.400 -27.100 1.00 83.94 166 ARG A O 1
ATOM 1355 N N . LYS A 1 167 ? 21.817 -5.276 -26.006 1.00 88.00 167 LYS A N 1
ATOM 1356 C CA . LYS A 1 167 ? 20.931 -4.838 -24.930 1.00 88.00 167 LYS A CA 1
ATOM 1357 C C . LYS A 1 167 ? 19.868 -3.851 -25.426 1.00 88.00 167 LYS A C 1
ATOM 1359 O O . LYS 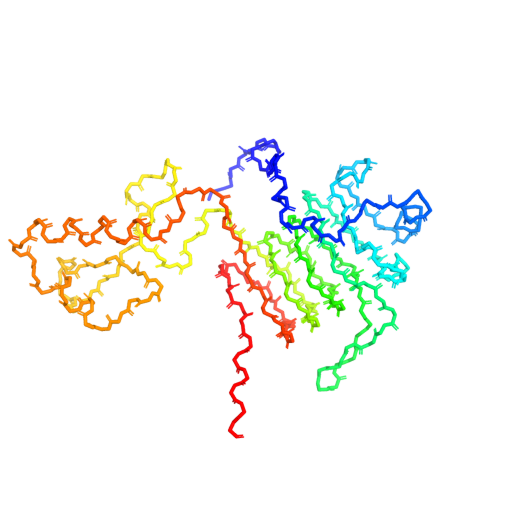A 1 167 ? 20.146 -3.004 -26.281 1.00 88.00 167 LYS A O 1
ATOM 1364 N N . ILE A 1 168 ? 18.670 -3.966 -24.863 1.00 90.00 168 ILE A N 1
ATOM 1365 C CA . ILE A 1 168 ? 17.500 -3.137 -25.175 1.00 90.00 168 ILE A CA 1
ATOM 1366 C C . ILE A 1 168 ? 16.913 -2.546 -23.889 1.00 90.00 168 ILE A C 1
ATOM 1368 O O . ILE A 1 168 ? 17.180 -3.065 -22.801 1.00 90.00 168 ILE A O 1
ATOM 1372 N N . LEU A 1 169 ? 16.121 -1.475 -24.003 1.00 90.50 169 LEU A N 1
ATOM 1373 C CA . LEU A 1 169 ? 15.425 -0.895 -22.854 1.00 90.50 169 LEU A CA 1
ATOM 1374 C C . LEU A 1 169 ? 14.047 -1.526 -22.689 1.00 90.50 169 LEU A C 1
ATOM 1376 O O . LEU A 1 169 ? 13.208 -1.315 -23.563 1.00 90.50 169 LEU A O 1
ATOM 1380 N N . PRO A 1 170 ? 13.794 -2.263 -21.592 1.00 89.44 170 PRO A N 1
ATOM 1381 C CA . PRO A 1 170 ? 12.465 -2.783 -21.302 1.00 89.44 170 PRO A CA 1
ATOM 1382 C C . PRO A 1 170 ? 11.458 -1.644 -21.156 1.00 89.44 170 PRO A C 1
ATOM 1384 O O . PRO A 1 170 ? 11.763 -0.609 -20.563 1.00 89.44 170 PRO A O 1
ATOM 1387 N N . PHE A 1 171 ? 10.239 -1.874 -21.625 1.00 88.12 171 PHE A N 1
ATOM 1388 C CA . PHE A 1 171 ? 9.082 -1.045 -21.306 1.00 88.12 171 PHE A CA 1
ATOM 1389 C C . PHE A 1 171 ? 7.835 -1.922 -21.176 1.00 88.12 171 PHE A C 1
ATOM 1391 O O . PHE A 1 171 ? 7.757 -2.986 -21.786 1.00 88.12 171 PHE A O 1
ATOM 1398 N N . GLU A 1 172 ? 6.858 -1.471 -20.392 1.00 83.25 172 GLU A N 1
ATOM 1399 C CA . GLU A 1 172 ? 5.682 -2.245 -19.967 1.00 83.25 172 GLU A CA 1
ATOM 1400 C C . GLU A 1 172 ? 4.955 -2.984 -21.104 1.00 83.25 172 GLU A C 1
ATOM 1402 O O . GLU A 1 172 ? 4.575 -4.142 -20.955 1.00 83.25 172 GLU A O 1
ATOM 1407 N N . LYS A 1 173 ? 4.774 -2.329 -22.256 1.00 86.94 173 LYS A N 1
ATOM 1408 C CA . LYS A 1 173 ? 4.034 -2.877 -23.408 1.00 86.94 173 LYS A CA 1
ATOM 1409 C C . LYS A 1 173 ? 4.928 -3.499 -24.481 1.00 86.94 173 LYS A C 1
ATOM 1411 O O . LYS A 1 173 ? 4.462 -3.703 -25.598 1.00 86.94 173 LYS A O 1
ATOM 1416 N N . MET A 1 174 ? 6.196 -3.757 -24.168 1.00 88.69 174 MET A N 1
ATOM 1417 C CA . MET A 1 174 ? 7.147 -4.310 -25.125 1.00 88.69 174 MET A CA 1
ATOM 1418 C C . MET A 1 174 ? 6.677 -5.676 -25.622 1.00 88.69 174 MET A C 1
ATOM 1420 O O . MET A 1 174 ? 6.452 -6.598 -24.837 1.00 88.69 174 MET A O 1
ATOM 1424 N N . ILE A 1 175 ? 6.593 -5.823 -26.943 1.00 91.25 175 ILE A N 1
ATOM 1425 C CA . ILE A 1 175 ? 6.344 -7.108 -27.597 1.00 91.25 175 ILE A CA 1
ATOM 1426 C C . ILE A 1 175 ? 7.632 -7.662 -28.228 1.00 91.25 175 ILE A C 1
ATOM 1428 O O . ILE A 1 175 ? 8.585 -6.914 -28.467 1.00 91.25 175 ILE A O 1
ATOM 1432 N N . PRO A 1 176 ? 7.685 -8.967 -28.570 1.00 91.00 176 PRO A N 1
ATOM 1433 C CA . PRO A 1 176 ? 8.862 -9.554 -29.213 1.00 91.00 176 PRO A CA 1
ATOM 1434 C C . PRO A 1 176 ? 9.291 -8.845 -30.505 1.00 91.00 176 PRO A C 1
ATOM 1436 O O . PRO A 1 176 ? 10.477 -8.830 -30.823 1.00 91.00 176 PRO A O 1
ATOM 1439 N N . ALA A 1 177 ? 8.349 -8.234 -31.233 1.00 92.31 177 ALA A N 1
ATOM 1440 C CA . ALA A 1 177 ? 8.658 -7.445 -32.422 1.00 92.31 177 ALA A CA 1
ATOM 1441 C C . ALA A 1 177 ? 9.489 -6.196 -32.085 1.00 92.31 177 ALA A C 1
ATOM 1443 O O . ALA A 1 177 ? 10.489 -5.945 -32.751 1.00 92.31 177 ALA A O 1
ATOM 1444 N N . ASP A 1 178 ? 9.147 -5.464 -31.022 1.00 91.19 178 ASP A N 1
ATOM 1445 C CA . ASP A 1 178 ? 9.912 -4.292 -30.580 1.00 91.19 178 ASP A CA 1
ATOM 1446 C C . ASP A 1 178 ? 11.335 -4.697 -30.179 1.00 91.19 178 ASP A C 1
ATOM 1448 O O . ASP A 1 178 ? 12.317 -4.094 -30.617 1.00 91.19 178 ASP A O 1
ATOM 1452 N N . ALA A 1 179 ? 11.450 -5.782 -29.405 1.00 90.69 179 ALA A N 1
ATOM 1453 C CA . ALA A 1 179 ? 12.733 -6.338 -28.988 1.00 90.69 179 ALA A CA 1
ATOM 1454 C C . ALA A 1 179 ? 13.587 -6.785 -30.186 1.00 90.69 179 ALA A C 1
ATOM 1456 O O . ALA A 1 179 ? 14.804 -6.569 -30.206 1.00 90.69 179 ALA A O 1
ATOM 1457 N N . TYR A 1 180 ? 12.962 -7.379 -31.206 1.00 90.62 180 TYR A N 1
ATOM 1458 C CA . TYR A 1 180 ? 13.633 -7.737 -32.451 1.00 90.62 180 TYR A CA 1
ATOM 1459 C C . TYR A 1 180 ? 14.166 -6.496 -33.176 1.00 90.62 180 TYR A C 1
ATOM 1461 O O . TYR A 1 180 ? 15.352 -6.454 -33.501 1.00 90.62 180 TYR A O 1
ATOM 1469 N N . LEU A 1 181 ? 13.342 -5.459 -33.363 1.00 91.38 181 LEU A N 1
ATOM 1470 C CA . LEU A 1 181 ? 13.768 -4.223 -34.029 1.00 91.38 181 LEU A CA 1
ATOM 1471 C C . LEU A 1 181 ? 14.972 -3.584 -33.311 1.00 91.38 181 LEU A C 1
ATOM 1473 O O . LEU A 1 181 ? 15.980 -3.264 -33.940 1.00 91.38 181 LEU A O 1
ATOM 1477 N N . TRP A 1 182 ? 14.919 -3.464 -31.986 1.00 89.31 182 TRP A N 1
ATOM 1478 C CA . TRP A 1 182 ? 16.011 -2.884 -31.196 1.00 89.31 182 TRP A CA 1
ATOM 1479 C C . TRP A 1 182 ? 17.308 -3.702 -31.225 1.00 89.31 182 TRP A C 1
ATOM 1481 O O . TRP A 1 182 ? 18.411 -3.146 -31.244 1.00 89.31 182 TRP A O 1
ATOM 1491 N N . SER A 1 183 ? 17.190 -5.030 -31.166 1.00 89.69 183 SER A N 1
ATOM 1492 C CA . SER A 1 183 ? 18.346 -5.930 -31.100 1.00 89.69 183 SER A CA 1
ATOM 1493 C C . SER A 1 183 ? 19.006 -6.157 -32.464 1.00 89.69 183 SER A C 1
ATOM 1495 O O . SER A 1 183 ? 20.197 -6.479 -32.506 1.00 89.69 183 SER A O 1
ATOM 1497 N N . HIS A 1 184 ? 18.271 -5.965 -33.568 1.00 88.75 184 HIS A N 1
ATOM 1498 C CA . HIS A 1 184 ? 18.740 -6.255 -34.924 1.00 88.75 184 HIS A CA 1
ATOM 1499 C C . HIS A 1 184 ? 19.367 -5.043 -35.630 1.00 88.75 184 HIS A C 1
ATOM 1501 O O . HIS A 1 184 ? 20.450 -5.168 -36.200 1.00 88.75 184 HIS A O 1
ATOM 1507 N N . TYR A 1 185 ? 18.755 -3.856 -35.555 1.00 89.19 185 TYR A N 1
ATOM 1508 C CA . TYR A 1 185 ? 19.221 -2.660 -36.279 1.00 89.19 185 TYR A CA 1
ATOM 1509 C C . TYR A 1 185 ? 20.329 -1.895 -35.530 1.00 89.19 185 TYR A C 1
ATOM 1511 O O . TYR A 1 185 ? 20.213 -0.702 -35.261 1.00 89.19 185 TYR A O 1
ATOM 1519 N N . ARG A 1 186 ? 21.422 -2.582 -35.169 1.00 87.19 186 ARG A N 1
ATOM 1520 C CA . ARG A 1 186 ? 22.509 -2.001 -34.349 1.00 87.19 186 ARG A CA 1
ATOM 1521 C C . ARG A 1 186 ? 23.375 -0.972 -35.076 1.00 87.19 186 ARG A C 1
ATOM 1523 O O . ARG A 1 186 ? 23.959 -0.114 -34.424 1.00 87.19 186 ARG A O 1
ATOM 1530 N N . GLU A 1 187 ? 23.409 -1.041 -36.401 1.00 89.25 187 GLU A N 1
ATOM 1531 C CA . GLU A 1 187 ? 24.171 -0.129 -37.263 1.00 89.25 187 GLU A CA 1
ATOM 1532 C C . GLU A 1 187 ? 23.454 1.211 -37.512 1.00 89.25 187 GLU A C 1
ATOM 1534 O O . GLU A 1 187 ? 24.034 2.109 -38.117 1.00 89.25 187 GLU A O 1
ATOM 1539 N N . ASP A 1 188 ? 22.203 1.366 -37.059 1.00 92.31 188 ASP A N 1
ATOM 1540 C CA . ASP A 1 188 ? 21.446 2.617 -37.173 1.00 92.31 188 ASP A CA 1
ATOM 1541 C C . ASP A 1 188 ? 21.369 3.333 -35.809 1.00 92.31 188 ASP A C 1
ATOM 1543 O O . ASP A 1 188 ? 20.419 3.142 -35.037 1.00 92.31 188 ASP A O 1
ATOM 1547 N N . PRO A 1 189 ? 22.362 4.180 -35.473 1.00 90.00 189 PRO A N 1
ATOM 1548 C CA . PRO A 1 189 ? 22.383 4.886 -34.196 1.00 90.00 189 PRO A CA 1
ATOM 1549 C C . PRO A 1 189 ? 21.244 5.905 -34.066 1.00 90.00 189 PRO A C 1
ATOM 1551 O O . PRO A 1 189 ? 20.850 6.238 -32.948 1.00 90.00 189 PRO A O 1
ATOM 1554 N N . VAL A 1 190 ? 20.702 6.405 -35.184 1.00 94.31 190 VAL A N 1
ATOM 1555 C CA . VAL A 1 190 ? 19.583 7.354 -35.161 1.00 94.31 190 VAL A CA 1
ATOM 1556 C C . VAL A 1 190 ? 18.318 6.626 -34.732 1.00 94.31 190 VAL A C 1
ATOM 1558 O O . VAL A 1 190 ? 17.627 7.099 -33.831 1.00 94.31 190 VAL A O 1
ATOM 1561 N N . LEU A 1 191 ? 18.047 5.457 -35.312 1.00 91.94 191 LEU A N 1
ATOM 1562 C CA . LEU A 1 191 ? 16.907 4.626 -34.939 1.00 91.94 191 LEU A CA 1
ATOM 1563 C C . LEU A 1 191 ? 16.976 4.191 -33.470 1.00 91.94 191 LEU A C 1
ATOM 1565 O O . LEU A 1 191 ? 16.002 4.373 -32.741 1.00 91.94 191 LEU A O 1
ATOM 1569 N N . LEU A 1 192 ? 18.131 3.697 -33.007 1.00 90.75 192 LEU A N 1
ATOM 1570 C CA . LEU A 1 192 ? 18.318 3.301 -31.604 1.00 90.75 192 LEU A CA 1
ATOM 1571 C C . LEU A 1 192 ? 18.106 4.466 -30.628 1.00 90.75 192 LEU A C 1
ATOM 1573 O O . LEU A 1 192 ? 17.511 4.289 -29.565 1.00 90.75 192 LEU A O 1
ATOM 1577 N N . ARG A 1 193 ? 18.548 5.672 -30.998 1.00 90.94 193 ARG A N 1
ATOM 1578 C CA . ARG A 1 193 ? 18.290 6.875 -30.203 1.00 90.94 193 ARG A CA 1
ATOM 1579 C C . ARG A 1 193 ? 16.800 7.212 -30.158 1.00 90.94 193 ARG A C 1
ATOM 1581 O O . ARG A 1 193 ? 16.283 7.502 -29.085 1.00 90.94 193 ARG A O 1
ATOM 1588 N N . ARG A 1 194 ? 16.090 7.150 -31.291 1.00 92.50 194 ARG A N 1
ATOM 1589 C CA . ARG A 1 194 ? 14.635 7.396 -31.329 1.00 92.50 194 ARG A CA 1
ATOM 1590 C C . ARG A 1 194 ? 13.863 6.399 -30.480 1.00 92.50 194 ARG A C 1
ATOM 1592 O O . ARG A 1 194 ? 12.923 6.770 -29.794 1.00 92.50 194 ARG A O 1
ATOM 1599 N N . PHE A 1 195 ? 14.284 5.147 -30.507 1.00 90.62 195 PHE A N 1
ATOM 1600 C CA . PHE A 1 195 ? 13.770 4.090 -29.656 1.00 90.62 195 PHE A CA 1
ATOM 1601 C C . PHE A 1 195 ? 13.929 4.407 -28.164 1.00 90.62 195 PHE A C 1
ATOM 1603 O O . PHE A 1 195 ? 12.948 4.325 -27.428 1.00 90.62 195 PHE A O 1
ATOM 1610 N N . GLN A 1 196 ? 15.106 4.864 -27.731 1.00 88.94 196 GLN A N 1
ATOM 1611 C CA . GLN A 1 196 ? 15.293 5.349 -26.363 1.00 88.94 196 GLN A CA 1
ATOM 1612 C C . GLN A 1 196 ? 14.373 6.537 -26.036 1.00 88.94 196 GLN A C 1
ATOM 1614 O O . GLN A 1 196 ? 13.694 6.505 -25.013 1.00 88.94 196 GLN A O 1
ATOM 1619 N N . GLU A 1 197 ? 14.309 7.544 -26.912 1.00 88.69 197 GLU A N 1
ATOM 1620 C CA . GLU A 1 197 ? 13.461 8.732 -26.726 1.00 88.69 197 GLU A CA 1
ATOM 1621 C C . GLU A 1 197 ? 11.973 8.361 -26.581 1.00 88.69 197 GLU A C 1
ATOM 1623 O O . GLU A 1 197 ? 11.284 8.898 -25.718 1.00 88.69 197 GLU A O 1
ATOM 1628 N N . ILE A 1 198 ? 11.475 7.415 -27.386 1.00 87.44 198 ILE A N 1
ATOM 1629 C CA . ILE A 1 198 ? 10.086 6.931 -27.318 1.00 87.44 198 ILE A CA 1
ATOM 1630 C C . ILE A 1 198 ? 9.830 6.187 -26.006 1.00 87.44 198 ILE A C 1
ATOM 1632 O O . ILE A 1 198 ? 8.804 6.422 -25.366 1.00 87.44 198 ILE A O 1
ATOM 1636 N N . THR A 1 199 ? 10.755 5.312 -25.599 1.00 85.50 199 THR A N 1
ATOM 1637 C CA . THR A 1 199 ? 10.648 4.593 -24.326 1.00 85.50 199 THR A CA 1
ATOM 1638 C C . THR A 1 199 ? 10.612 5.563 -23.153 1.00 85.50 199 THR A C 1
ATOM 1640 O O . THR A 1 199 ? 9.805 5.377 -22.258 1.00 85.50 199 THR A O 1
ATOM 1643 N N . GLU A 1 200 ? 11.427 6.616 -23.150 1.00 83.88 200 GLU A N 1
ATOM 1644 C CA . GLU A 1 200 ? 11.439 7.609 -22.068 1.00 83.88 200 GLU A CA 1
ATOM 1645 C C . GLU A 1 200 ? 10.205 8.514 -22.074 1.00 83.88 200 GLU A C 1
ATOM 1647 O O . GLU A 1 200 ? 9.665 8.816 -21.013 1.00 83.88 200 GLU A O 1
ATOM 1652 N N . TYR A 1 201 ? 9.719 8.908 -23.253 1.00 82.19 201 TYR A N 1
ATOM 1653 C CA . TYR A 1 201 ? 8.549 9.778 -23.386 1.00 82.19 201 TYR A CA 1
ATOM 1654 C C . TYR A 1 201 ? 7.275 9.173 -22.775 1.00 82.19 201 TYR A C 1
ATOM 1656 O O . TYR A 1 201 ? 6.393 9.901 -22.324 1.00 82.19 201 TYR A O 1
ATOM 1664 N N . GLY A 1 202 ? 7.170 7.842 -22.754 1.00 72.62 202 GLY A N 1
ATOM 1665 C CA . GLY A 1 202 ? 5.999 7.133 -22.243 1.00 72.62 202 GLY A CA 1
ATOM 1666 C C . GLY A 1 202 ? 5.849 7.113 -20.718 1.00 72.62 202 GLY A C 1
ATOM 1667 O O . GLY A 1 202 ? 4.803 6.669 -20.247 1.00 72.62 202 GLY A O 1
ATOM 1668 N N . PHE A 1 203 ? 6.846 7.560 -19.943 1.00 76.44 203 PHE A N 1
ATOM 1669 C CA . PHE A 1 203 ? 6.848 7.391 -18.485 1.00 76.44 203 PHE A CA 1
ATOM 1670 C C . PHE A 1 203 ? 7.225 8.663 -17.721 1.00 76.44 203 PHE A C 1
ATOM 1672 O O . PHE A 1 203 ? 8.037 9.474 -18.160 1.00 76.44 203 PHE A O 1
ATOM 1679 N N . SER A 1 204 ? 6.656 8.801 -16.520 1.00 75.31 204 SER A N 1
ATOM 1680 C CA . SER A 1 204 ? 7.010 9.868 -15.583 1.00 75.31 204 SER A CA 1
ATOM 1681 C C . SER A 1 204 ? 8.427 9.671 -15.041 1.00 75.31 204 SER A C 1
ATOM 1683 O O . SER A 1 204 ? 8.779 8.603 -14.522 1.00 75.31 204 SER A O 1
ATOM 1685 N N . THR A 1 205 ? 9.229 10.730 -15.122 1.00 75.44 205 THR A N 1
ATOM 1686 C CA . THR A 1 205 ? 10.566 10.806 -14.520 1.00 75.44 205 THR A CA 1
ATOM 1687 C C . THR A 1 205 ? 10.526 11.323 -13.079 1.00 75.44 205 THR A C 1
ATOM 1689 O O . THR A 1 205 ? 11.566 11.362 -12.419 1.00 75.44 205 THR A O 1
ATOM 1692 N N . GLU A 1 206 ? 9.345 11.688 -12.572 1.00 78.56 206 GLU A N 1
ATOM 1693 C CA . GLU A 1 206 ? 9.149 12.182 -11.209 1.00 78.56 206 GLU A CA 1
ATOM 1694 C C . GLU A 1 206 ? 9.142 11.037 -10.178 1.00 78.56 206 GLU A C 1
ATOM 1696 O O . GLU A 1 206 ? 9.012 9.853 -10.510 1.00 78.56 206 GLU A O 1
ATOM 1701 N N . PHE A 1 207 ? 9.291 11.398 -8.902 1.00 72.00 207 PHE A N 1
ATOM 1702 C CA . PHE A 1 207 ? 9.276 10.480 -7.755 1.00 72.00 207 PHE A CA 1
ATOM 1703 C C . PHE A 1 207 ? 7.842 10.170 -7.290 1.00 72.00 207 PHE A C 1
ATOM 1705 O O . PHE A 1 207 ? 7.498 10.301 -6.119 1.00 72.00 207 PHE A O 1
ATOM 1712 N N . ASP A 1 208 ? 6.981 9.813 -8.237 1.00 75.12 208 ASP A N 1
ATOM 1713 C CA . ASP A 1 208 ? 5.537 9.622 -8.066 1.00 75.12 208 ASP A CA 1
ATOM 1714 C C . ASP A 1 208 ? 5.120 8.144 -8.078 1.00 75.12 208 ASP A C 1
ATOM 1716 O O . ASP A 1 208 ? 3.945 7.817 -8.249 1.00 75.12 208 ASP A O 1
ATOM 1720 N N . THR A 1 209 ? 6.084 7.235 -7.929 1.00 83.38 209 THR A N 1
ATOM 1721 C CA . THR A 1 209 ? 5.843 5.802 -8.087 1.00 83.38 209 THR A CA 1
ATOM 1722 C C . THR A 1 209 ? 5.378 5.157 -6.782 1.00 83.38 209 THR A C 1
ATOM 1724 O O . THR A 1 209 ? 5.828 5.532 -5.703 1.00 83.38 209 THR A O 1
ATOM 1727 N N . TYR A 1 210 ? 4.460 4.196 -6.872 1.00 87.31 210 TYR A N 1
ATOM 1728 C CA . TYR A 1 210 ? 3.862 3.498 -5.733 1.00 87.31 210 TYR A CA 1
ATOM 1729 C C . TYR A 1 210 ? 3.469 2.068 -6.109 1.00 87.31 210 TYR A C 1
ATOM 1731 O O . TYR A 1 210 ? 3.208 1.767 -7.276 1.00 87.31 210 TYR A O 1
ATOM 1739 N N . GLY A 1 211 ? 3.375 1.191 -5.111 1.00 88.75 211 GLY A N 1
ATOM 1740 C CA . GLY A 1 211 ? 2.908 -0.179 -5.293 1.00 88.75 211 GLY A CA 1
ATOM 1741 C C . GLY A 1 211 ? 1.392 -0.235 -5.488 1.00 88.75 211 GLY A C 1
ATOM 1742 O O . GLY A 1 211 ? 0.650 0.566 -4.915 1.00 88.75 211 GLY A O 1
ATOM 1743 N N . ILE A 1 212 ? 0.907 -1.191 -6.282 1.00 90.75 212 ILE A N 1
ATOM 1744 C CA . ILE A 1 212 ? -0.524 -1.338 -6.586 1.00 90.75 212 ILE A CA 1
ATOM 1745 C C . ILE A 1 212 ? -0.998 -2.730 -6.182 1.00 90.75 212 ILE A C 1
ATOM 1747 O O . ILE A 1 212 ? -0.442 -3.745 -6.602 1.00 90.75 212 ILE A O 1
ATOM 1751 N N . ILE A 1 213 ? -2.078 -2.774 -5.409 1.00 93.56 213 ILE A N 1
ATOM 1752 C CA . ILE A 1 213 ? -2.813 -3.999 -5.100 1.00 93.56 213 ILE A CA 1
ATOM 1753 C C . ILE A 1 213 ? -4.215 -3.845 -5.672 1.00 93.56 213 ILE A C 1
ATOM 1755 O O . ILE A 1 213 ? -4.944 -2.937 -5.292 1.00 93.56 213 ILE A O 1
ATOM 1759 N N . GLY A 1 214 ? -4.591 -4.721 -6.599 1.00 93.88 214 GLY A N 1
ATOM 1760 C CA . GLY A 1 214 ? -5.905 -4.706 -7.231 1.00 93.88 214 GLY A CA 1
ATOM 1761 C C . GLY A 1 214 ? -7.040 -5.122 -6.292 1.00 93.88 214 GLY A C 1
ATOM 1762 O O . GLY A 1 214 ? -6.828 -5.546 -5.157 1.00 93.88 214 GLY A O 1
ATOM 1763 N N . ASN A 1 215 ? -8.266 -5.040 -6.805 1.00 94.06 215 ASN A N 1
ATOM 1764 C CA . ASN A 1 215 ? -9.467 -5.449 -6.078 1.00 94.06 215 ASN A CA 1
ATOM 1765 C C . ASN A 1 215 ? -9.465 -6.954 -5.765 1.00 94.06 215 ASN A C 1
ATOM 1767 O O . ASN A 1 215 ? -8.963 -7.768 -6.545 1.00 94.06 215 ASN A O 1
ATOM 1771 N N . ASP A 1 216 ? -10.086 -7.325 -4.643 1.00 94.50 216 ASP A N 1
ATOM 1772 C CA . ASP A 1 216 ? -10.320 -8.716 -4.230 1.00 94.50 216 ASP A CA 1
ATOM 1773 C C . ASP A 1 216 ? -9.042 -9.568 -4.110 1.00 94.50 216 ASP A C 1
ATOM 1775 O O . ASP A 1 216 ? -9.082 -10.800 -4.250 1.00 94.50 216 ASP A O 1
ATOM 1779 N N . VAL A 1 217 ? -7.900 -8.915 -3.882 1.00 94.12 217 VAL A N 1
ATOM 1780 C CA . VAL A 1 217 ? -6.597 -9.556 -3.689 1.00 94.12 217 VAL A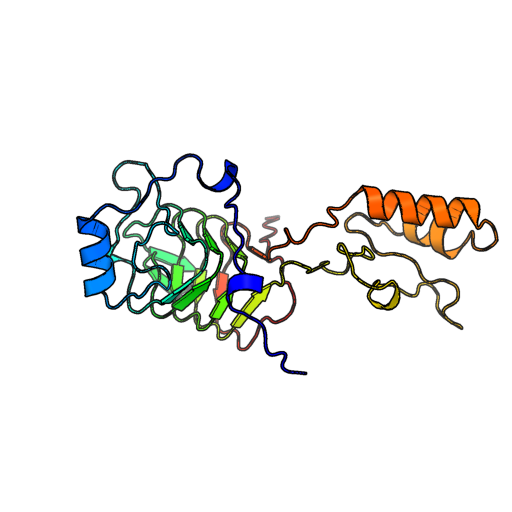 CA 1
ATOM 1781 C C . VAL A 1 217 ? -6.429 -9.991 -2.235 1.00 94.12 217 VAL A C 1
ATOM 1783 O O . VAL A 1 217 ? -6.817 -9.296 -1.297 1.00 94.12 217 VAL A O 1
ATOM 1786 N N . VAL A 1 218 ? -5.809 -11.157 -2.047 1.00 92.44 218 VAL A N 1
ATOM 1787 C CA . VAL A 1 218 ? -5.478 -11.705 -0.730 1.00 92.44 218 VAL A CA 1
ATOM 1788 C C . VAL A 1 218 ? -3.991 -12.011 -0.671 1.00 92.44 218 VAL A C 1
ATOM 1790 O O . VAL A 1 218 ? -3.516 -12.906 -1.368 1.00 92.44 218 VAL A O 1
ATOM 1793 N N . ILE A 1 219 ? -3.272 -11.308 0.200 1.00 92.50 219 ILE A N 1
ATOM 1794 C CA . ILE A 1 219 ? -1.868 -11.570 0.521 1.00 92.50 219 ILE A CA 1
ATOM 1795 C C . ILE A 1 219 ? -1.811 -11.980 1.987 1.00 92.50 219 ILE A C 1
ATOM 1797 O O . ILE A 1 219 ? -2.265 -11.254 2.875 1.00 92.50 219 ILE A O 1
ATOM 1801 N N . LYS A 1 220 ? -1.287 -13.179 2.253 1.00 90.31 220 LYS A N 1
ATOM 1802 C CA . LYS A 1 220 ? -1.183 -13.696 3.616 1.00 90.31 220 LYS A CA 1
ATOM 1803 C C . LYS A 1 220 ? 0.083 -14.500 3.856 1.00 90.31 220 LYS A C 1
ATOM 1805 O O . LYS A 1 220 ? 0.497 -15.244 2.972 1.00 90.31 220 LYS A O 1
ATOM 1810 N N . ASN A 1 221 ? 0.610 -14.425 5.078 1.00 87.38 221 ASN A N 1
ATOM 1811 C CA . ASN A 1 221 ? 1.780 -15.181 5.543 1.00 87.38 221 ASN A CA 1
ATOM 1812 C C . ASN A 1 221 ? 3.026 -14.951 4.674 1.00 87.38 221 ASN A C 1
ATOM 1814 O O . ASN A 1 221 ? 3.592 -15.897 4.125 1.00 87.38 221 ASN A O 1
ATOM 1818 N N . VAL A 1 222 ? 3.444 -13.692 4.553 1.00 78.38 222 VAL A N 1
ATOM 1819 C CA . VAL A 1 222 ? 4.608 -13.298 3.747 1.00 78.38 222 VAL A CA 1
ATOM 1820 C C . VAL A 1 222 ? 5.702 -12.732 4.652 1.00 78.38 222 VAL A C 1
ATOM 1822 O O . VAL A 1 222 ? 5.459 -11.817 5.438 1.00 78.38 222 VAL A O 1
ATOM 1825 N N . LEU A 1 223 ? 6.916 -13.285 4.547 1.00 74.12 223 LEU A N 1
ATOM 1826 C CA . LEU A 1 223 ? 8.059 -12.856 5.361 1.00 74.12 223 LEU A CA 1
ATOM 1827 C C . LEU A 1 223 ? 8.708 -11.564 4.862 1.00 74.12 223 LEU A C 1
ATOM 1829 O O . LEU A 1 223 ? 9.206 -10.811 5.686 1.00 74.12 223 LEU A O 1
ATOM 1833 N N . ASN A 1 224 ? 8.752 -11.325 3.551 1.00 64.19 224 ASN A N 1
ATOM 1834 C CA . ASN A 1 224 ? 9.189 -10.064 2.955 1.00 64.19 224 ASN A CA 1
ATOM 1835 C C . ASN A 1 224 ? 8.702 -10.005 1.498 1.00 64.19 224 ASN A C 1
ATOM 1837 O O . ASN A 1 224 ? 8.818 -10.991 0.768 1.00 64.19 224 ASN A O 1
ATOM 1841 N N . THR A 1 225 ? 8.184 -8.853 1.088 1.00 61.38 225 THR A N 1
ATOM 1842 C CA . THR A 1 225 ? 7.908 -8.495 -0.307 1.00 61.38 225 THR A CA 1
ATOM 1843 C C . THR A 1 225 ? 8.661 -7.199 -0.613 1.00 61.38 225 THR A C 1
ATOM 1845 O O . THR A 1 225 ? 8.078 -6.124 -0.652 1.00 61.38 225 THR A O 1
ATOM 1848 N N . GLY A 1 226 ? 9.983 -7.315 -0.765 1.00 48.38 226 GLY A N 1
ATOM 1849 C CA . GLY A 1 226 ? 10.917 -6.223 -1.085 1.00 48.38 226 GLY A CA 1
ATOM 1850 C C . GLY A 1 226 ? 11.188 -6.084 -2.585 1.00 48.38 226 GLY A C 1
ATOM 1851 O O . GLY A 1 226 ? 12.220 -5.567 -2.997 1.00 48.38 226 GLY A O 1
ATOM 1852 N N . ILE A 1 227 ? 10.289 -6.624 -3.401 1.00 44.38 227 ILE A N 1
ATOM 1853 C CA . ILE A 1 227 ? 10.226 -6.385 -4.839 1.00 44.38 227 ILE A CA 1
ATOM 1854 C C . ILE A 1 227 ? 9.027 -5.459 -4.992 1.00 44.38 227 ILE A C 1
ATOM 1856 O O . ILE A 1 227 ? 7.983 -5.764 -4.419 1.00 44.38 227 ILE A O 1
ATOM 1860 N N . ASP A 1 228 ? 9.168 -4.342 -5.703 1.00 47.53 228 ASP A N 1
ATOM 1861 C CA . ASP A 1 228 ? 8.044 -3.464 -6.018 1.00 47.53 228 ASP A CA 1
ATOM 1862 C C . ASP A 1 228 ? 6.975 -4.311 -6.749 1.00 47.53 228 ASP A C 1
ATOM 1864 O O . ASP A 1 228 ? 7.096 -4.620 -7.936 1.00 47.53 228 ASP A O 1
ATOM 1868 N N . VAL A 1 229 ? 5.976 -4.809 -6.011 1.00 53.12 229 VAL A N 1
ATOM 1869 C CA . VAL A 1 229 ? 5.028 -5.818 -6.496 1.00 53.12 229 VAL A CA 1
ATOM 1870 C C . VAL A 1 229 ? 3.732 -5.124 -6.868 1.00 53.12 229 VAL A C 1
ATOM 1872 O O . VAL A 1 229 ? 3.050 -4.534 -6.030 1.00 53.12 229 VAL A O 1
ATOM 1875 N N . VAL A 1 230 ? 3.348 -5.271 -8.132 1.00 56.03 230 VAL A N 1
ATOM 1876 C CA . VAL A 1 230 ? 1.973 -5.051 -8.569 1.00 56.03 230 VAL A CA 1
ATOM 1877 C C . VAL A 1 230 ? 1.234 -6.377 -8.427 1.00 56.03 230 VAL A C 1
ATOM 1879 O O . VAL A 1 230 ? 1.502 -7.333 -9.153 1.00 56.03 230 VAL A O 1
ATOM 1882 N N . ALA A 1 231 ? 0.321 -6.458 -7.463 1.00 61.25 231 ALA A N 1
ATOM 1883 C CA . ALA A 1 231 ? -0.510 -7.637 -7.255 1.00 61.25 231 ALA A CA 1
ATOM 1884 C C . ALA A 1 231 ? -1.904 -7.363 -7.815 1.00 61.25 231 ALA A C 1
ATOM 1886 O O . ALA A 1 231 ? -2.730 -6.736 -7.158 1.00 61.25 231 ALA A O 1
ATOM 1887 N N . THR A 1 232 ? -2.191 -7.835 -9.024 1.00 52.50 232 THR A N 1
ATOM 1888 C CA . THR A 1 232 ? -3.530 -7.764 -9.619 1.00 52.50 232 THR A CA 1
ATOM 1889 C C . THR A 1 232 ? -4.137 -9.156 -9.697 1.00 52.50 232 THR A C 1
ATOM 1891 O O . THR A 1 232 ? -3.473 -10.145 -10.012 1.00 52.50 232 THR A O 1
ATOM 1894 N N . ARG A 1 233 ? -5.427 -9.267 -9.377 1.00 40.62 233 ARG A N 1
ATOM 1895 C CA . ARG A 1 233 ? -6.159 -10.514 -9.567 1.00 40.62 233 ARG A CA 1
ATOM 1896 C C . ARG A 1 233 ? -6.681 -10.557 -11.003 1.00 40.62 233 ARG A C 1
ATOM 1898 O O . ARG A 1 233 ? -7.716 -9.968 -11.291 1.00 40.62 233 ARG A O 1
ATOM 1905 N N . ASN A 1 234 ? -6.009 -11.289 -11.888 1.00 33.19 234 ASN A N 1
ATOM 1906 C CA . ASN A 1 234 ? -6.611 -11.692 -13.160 1.00 33.19 234 ASN A CA 1
ATOM 1907 C C . ASN A 1 234 ? -7.630 -12.800 -12.873 1.00 33.19 234 ASN A C 1
ATOM 1909 O O . ASN A 1 234 ? -7.277 -13.971 -12.751 1.00 33.19 234 ASN A O 1
ATOM 1913 N N . VAL A 1 235 ? -8.901 -12.433 -12.695 1.00 31.48 235 VAL A N 1
ATOM 1914 C CA . VAL A 1 235 ? -9.999 -13.407 -12.724 1.00 31.48 235 VAL A CA 1
ATOM 1915 C C . VAL A 1 235 ? -10.467 -13.543 -14.168 1.00 31.48 235 VAL A C 1
ATOM 1917 O O . VAL A 1 235 ? -11.524 -13.042 -14.532 1.00 31.48 235 VAL A O 1
ATOM 1920 N N . GLU A 1 236 ? -9.696 -14.245 -14.994 1.00 26.77 236 GLU A N 1
ATOM 1921 C CA . GLU A 1 236 ? -10.296 -14.945 -16.129 1.00 26.77 236 GLU A CA 1
ATOM 1922 C C . GLU A 1 236 ? -10.913 -16.228 -15.567 1.00 26.77 236 GLU A C 1
ATOM 1924 O O . GLU A 1 236 ? -10.233 -17.220 -15.304 1.00 26.77 236 GLU A O 1
ATOM 1929 N N . ARG A 1 237 ? -12.216 -16.180 -15.274 1.00 26.59 237 ARG A N 1
ATOM 1930 C CA . ARG A 1 237 ? -13.007 -17.406 -15.146 1.00 26.59 237 ARG A CA 1
ATOM 1931 C C . ARG A 1 237 ? -13.327 -17.876 -16.563 1.00 26.59 237 ARG A C 1
ATOM 1933 O O . ARG A 1 237 ? -14.065 -17.187 -17.263 1.00 26.59 237 ARG A O 1
ATOM 1940 N N . ILE A 1 238 ? -12.747 -19.013 -16.947 1.00 31.86 238 ILE A N 1
ATOM 1941 C CA . ILE A 1 238 ? -13.276 -19.898 -17.996 1.00 31.86 238 ILE A CA 1
ATOM 1942 C C . ILE A 1 238 ? -14.603 -20.481 -17.499 1.00 31.86 238 ILE A C 1
ATOM 1944 O O . ILE A 1 238 ? -14.673 -20.801 -16.286 1.00 31.86 238 ILE A O 1
#

Sequence (238 aa):
MVKIESPVDYTLDVIPKDLIKGKRHLKPEEIEVLEKNLNHNDDPTWNNFFVDDSENGFDPSLIHFSFFSGFIILGKIQKLVLRYNDLKLECGIRRSKLSNIVTGDLCVIRNVYYLDNYRLGDRVILFNINEMSCTNHAKFGNGILKKGEPEEHRIWIGVANENEGRKILPFEKMIPADAYLWSHYREDPVLLRRFQEITEYGFSTEFDTYGIIGNDVVIKNVLNTGIDVVATRNVERI